Protein AF-A0A381TCY6-F1 (afdb_monomer)

Foldseek 3Di:
DDQDDWAPDPDPPPPRTDDPVRRVVSVVVNVVVVCVCCVPHNPCPDDDQAFDADPVRHTQAGNPVRDGDCPDDDPDDDDDPDPPPDDDADPVGDDPDDDDPAFWDDDPPWIWGQDPVRDTDIRVDDDDCCFDADPVRHGQADNVVRDGDLVNDDVRPPPDPDPVSDDCVPNDDDDPVVVVVVVVPDDPVNDDCVPNDDDDPVVVCVVPVDDPDDDDDPDPPPDDPADPVGDDPDDDDPDQWDDDPPKIWGADPVRDIDIPDPPPDPQPADPVRHRCAPPVVRDGDPVNDPPPPAACDQPQDAQGWHHPDPDIDGRD

InterPro domains:
  IPR036240 Gp9-like superfamily [SSF50017] (2-37)

Secondary structure (DSSP, 8-state):
---------SSTT-S-S--HHHHHHHHHHHHHHHHHT-SSS----SPPPS-EE-TT--EEEETTTTEE--SS---S----SSTT---SS-SSS--S----SSSEEEETTEEEEE-TTS-EEETT----SSPEE-TTS-EEEBTTTTB--GGG-TT------SGGGS--TT-----HHHHHHHHHH--TTSS--TT-----HHHHHHHHHS--S----SSTTT--SS-SSS--S-----SSEEEETTEEEEE-TTS-EEESS----S-EE-TTS-EEEBTTTTB--GGGS--TT--SS--SSTT-EEEETTEEEE--

Sequence (316 aa):
MAQQNINIGTSANKGDGDPIRTAFTKVNANFTELFARHDGSIAHVTDIKGSVFGDDSTTLVDGLNSKINLDGTVKGNIIPDTNVAYDIGSSTHRFKDLYLSGNTIHLGTSTLKVDASGNFQLSGGLQSNNPIVGDDSTLLVDTANSTIPYSVLSGAPTIPSTTTDLSEGTNLYYTDARADARITAASTTDLSEGTNLYYTDARVTTKLGSVSSHIIPDTDVTYDLGSNSNRFKDLYLSGTTIHLGSSQLSVDANGNFAFSGGVKSQPVLGDDSTVLVDTANSEIPYAVINFDGLPTSDPGTPGQLWRNGNDVKISV

Nearest PDB structures (foldseek):
  7pel-assembly1_D  TM=1.988E-01  e=8.960E+00  Simian T-lymphotropic virus 1

Organism: NCBI:txid408172

Solvent-accessible surface area (backbone atoms only — not comparable to full-atom values): 21178 Å² total; per-residue (Å²): 132,79,87,60,79,73,50,77,36,94,45,90,90,66,77,70,31,54,54,70,69,58,37,51,49,34,49,51,51,49,51,50,53,56,48,76,67,34,88,84,48,90,64,73,90,57,87,81,86,57,62,42,61,45,97,89,63,48,66,42,32,38,47,86,78,76,42,73,52,76,93,68,84,79,94,71,85,91,73,75,98,52,87,95,73,76,76,92,60,49,100,89,49,66,76,93,75,87,89,71,94,66,54,69,47,79,56,88,95,40,39,45,31,48,51,99,84,70,48,80,45,47,76,82,57,88,85,61,83,57,62,43,57,47,96,85,69,43,64,55,32,37,45,85,78,73,42,63,48,68,91,69,45,83,84,53,78,78,73,67,85,50,78,85,64,46,83,52,84,91,54,80,80,90,46,68,68,58,52,51,51,52,57,69,72,49,54,78,87,77,46,83,51,83,91,52,76,76,93,46,73,66,61,52,45,64,64,65,74,56,82,88,65,87,91,72,76,97,50,84,100,70,76,75,94,57,48,99,89,52,61,75,92,72,88,90,72,93,67,58,66,48,78,58,86,98,37,39,44,33,49,49,102,86,70,48,81,44,60,79,50,83,81,86,57,69,50,49,52,45,98,83,68,43,52,61,34,34,66,90,79,75,41,66,48,70,89,66,59,80,68,82,88,49,43,76,48,79,80,75,46,70,75,40,64,20,29,61,85,94,43,81,41,66,22,112

Mean predicted aligned error: 16.98 Å

Structure (mmCIF, N/CA/C/O backbone):
data_AF-A0A381TCY6-F1
#
_entry.id   AF-A0A381TCY6-F1
#
loop_
_atom_site.group_PDB
_atom_site.id
_atom_site.type_symbol
_atom_site.label_atom_id
_atom_site.label_alt_id
_atom_site.label_comp_id
_atom_site.label_asym_id
_atom_site.label_entity_id
_atom_site.label_seq_id
_atom_site.pdbx_PDB_ins_code
_atom_site.Cartn_x
_atom_site.Cartn_y
_atom_site.Cartn_z
_atom_site.occupancy
_atom_site.B_iso_or_equiv
_atom_site.auth_seq_id
_atom_site.auth_comp_id
_atom_site.auth_asym_id
_atom_site.auth_atom_id
_atom_site.pdbx_PDB_model_num
ATOM 1 N N . MET A 1 1 ? 60.306 4.588 -62.839 1.00 60.38 1 MET A N 1
ATOM 2 C CA . MET A 1 1 ? 61.468 5.405 -63.247 1.00 60.38 1 MET A CA 1
ATOM 3 C C . MET A 1 1 ? 60.923 6.751 -63.725 1.00 60.38 1 MET A C 1
ATOM 5 O O . MET A 1 1 ? 59.717 6.942 -63.710 1.00 60.38 1 MET A O 1
ATOM 9 N N . ALA A 1 2 ? 61.760 7.740 -64.042 1.00 78.06 2 ALA A N 1
ATOM 10 C CA . ALA A 1 2 ? 61.258 8.991 -64.621 1.00 78.06 2 ALA A CA 1
ATOM 11 C C . ALA A 1 2 ? 60.933 8.784 -66.112 1.00 78.06 2 ALA A C 1
ATOM 13 O O . ALA A 1 2 ? 61.673 8.073 -66.794 1.00 78.06 2 ALA A O 1
ATOM 14 N N . GLN A 1 3 ? 59.860 9.410 -66.609 1.00 88.19 3 GLN A N 1
ATOM 15 C CA . GLN A 1 3 ? 59.466 9.368 -68.022 1.00 88.19 3 GLN A CA 1
ATOM 16 C C . GLN A 1 3 ? 60.654 9.725 -68.930 1.00 88.19 3 GLN A C 1
ATOM 18 O O . GLN A 1 3 ? 61.277 10.776 -68.768 1.00 88.19 3 GLN A O 1
ATOM 23 N N . GLN A 1 4 ? 60.966 8.865 -69.903 1.00 92.94 4 GLN A N 1
ATOM 24 C CA . GLN A 1 4 ? 62.007 9.145 -70.889 1.00 92.94 4 GLN A CA 1
ATOM 25 C C . GLN A 1 4 ? 61.420 9.891 -72.092 1.00 92.94 4 GLN A C 1
ATOM 27 O O . GLN A 1 4 ? 60.610 9.338 -72.836 1.00 92.94 4 GLN A O 1
ATOM 32 N N . ASN A 1 5 ? 61.854 11.135 -72.312 1.00 93.06 5 ASN A N 1
ATOM 33 C CA . ASN A 1 5 ? 61.377 11.970 -73.418 1.00 93.06 5 ASN A CA 1
ATOM 34 C C . ASN A 1 5 ? 62.235 11.785 -74.680 1.00 93.06 5 ASN A C 1
ATOM 36 O O . ASN A 1 5 ? 63.470 11.739 -74.608 1.00 93.06 5 ASN A O 1
ATOM 40 N N . ILE A 1 6 ? 61.575 11.710 -75.840 1.00 94.56 6 ILE A N 1
ATOM 41 C CA . ILE A 1 6 ? 62.231 11.715 -77.153 1.00 94.56 6 ILE A CA 1
ATOM 42 C C . ILE A 1 6 ? 62.647 13.155 -77.473 1.00 94.56 6 ILE A C 1
ATOM 44 O O . ILE A 1 6 ? 61.806 14.052 -77.501 1.00 94.56 6 ILE A O 1
ATOM 48 N N . ASN A 1 7 ? 63.933 13.382 -77.724 1.00 93.44 7 ASN A N 1
ATOM 49 C CA . ASN A 1 7 ? 64.424 14.654 -78.239 1.00 93.44 7 ASN A CA 1
ATOM 50 C C . ASN A 1 7 ? 64.153 14.714 -79.748 1.00 93.44 7 ASN A C 1
ATOM 52 O O . ASN A 1 7 ? 64.740 13.953 -80.512 1.00 93.44 7 ASN A O 1
ATOM 56 N N . ILE A 1 8 ? 63.279 15.619 -80.184 1.00 92.00 8 ILE A N 1
ATOM 57 C CA . ILE A 1 8 ? 62.921 15.776 -81.603 1.00 92.00 8 ILE A CA 1
ATOM 58 C C . ILE A 1 8 ? 63.859 16.720 -82.375 1.00 92.00 8 ILE A C 1
ATOM 60 O O . ILE A 1 8 ? 63.644 16.957 -83.562 1.00 92.00 8 ILE A O 1
ATOM 64 N N . GLY A 1 9 ? 64.914 17.224 -81.725 1.00 89.12 9 GLY A N 1
ATOM 65 C CA . GLY A 1 9 ? 65.833 18.205 -82.298 1.00 89.12 9 GLY A CA 1
ATOM 66 C C . GLY A 1 9 ? 65.280 19.630 -82.247 1.00 89.12 9 GLY A C 1
ATOM 67 O O . GLY A 1 9 ? 64.118 19.855 -81.906 1.00 89.12 9 GLY A O 1
ATOM 68 N N . THR A 1 10 ? 66.117 20.623 -82.557 1.00 90.81 10 THR A N 1
ATOM 69 C CA . THR A 1 10 ? 65.715 22.042 -82.443 1.00 90.81 10 THR A CA 1
ATOM 70 C C . THR A 1 10 ? 64.986 22.574 -83.677 1.00 90.81 10 THR A C 1
ATOM 72 O O . THR A 1 10 ? 64.290 23.584 -83.596 1.00 90.81 10 THR A O 1
ATOM 75 N N . SER A 1 11 ? 65.106 21.897 -84.819 1.00 86.88 11 SER A N 1
ATOM 76 C CA . SER A 1 11 ? 64.318 22.166 -86.022 1.00 86.88 11 SER A CA 1
ATOM 77 C C . SER A 1 11 ? 64.254 20.921 -86.902 1.00 86.88 11 SER A C 1
ATOM 79 O O . SER A 1 11 ? 65.103 20.032 -86.800 1.00 86.88 11 SER A O 1
ATOM 81 N N . ALA A 1 12 ? 63.277 20.870 -87.809 1.00 86.12 12 ALA A N 1
ATOM 82 C CA . ALA A 1 12 ? 63.136 19.754 -88.738 1.00 86.12 12 ALA A CA 1
ATOM 83 C C . ALA A 1 12 ? 64.457 19.474 -89.480 1.00 86.12 12 ALA A C 1
ATOM 85 O O . ALA A 1 12 ? 65.113 20.393 -89.971 1.00 86.12 12 ALA A O 1
ATOM 86 N N . ASN A 1 13 ? 64.838 18.196 -89.552 1.00 82.31 13 ASN A N 1
ATOM 87 C CA . ASN A 1 13 ? 66.003 17.682 -90.285 1.00 82.31 13 ASN A CA 1
ATOM 88 C C . ASN A 1 13 ? 67.388 18.181 -89.826 1.00 82.31 13 ASN A C 1
ATOM 90 O O . ASN A 1 13 ? 68.374 17.909 -90.506 1.00 82.31 13 ASN A O 1
ATOM 94 N N . LYS A 1 14 ? 67.508 18.865 -88.679 1.00 87.50 14 LYS A N 1
ATOM 95 C CA . LYS A 1 14 ? 68.800 19.381 -88.186 1.00 87.50 14 LYS A CA 1
ATOM 96 C C . LYS A 1 14 ? 69.745 18.296 -87.646 1.00 87.50 14 LYS A C 1
ATOM 98 O O . LYS A 1 14 ? 70.938 18.541 -87.495 1.00 87.50 14 LYS A O 1
ATOM 103 N N . GLY A 1 15 ? 69.227 17.093 -87.384 1.00 84.44 15 GLY A N 1
ATOM 104 C CA . GLY A 1 15 ? 70.021 15.941 -86.940 1.00 84.44 15 GLY A CA 1
ATOM 105 C C . GLY A 1 15 ? 70.502 16.018 -85.486 1.00 84.44 15 GLY A C 1
ATOM 106 O O . GLY A 1 15 ? 71.288 15.178 -85.067 1.00 84.44 15 GLY A O 1
ATOM 107 N N . ASP A 1 16 ? 70.021 16.996 -84.717 1.00 90.25 16 ASP A N 1
ATOM 108 C CA . ASP A 1 16 ? 70.309 17.194 -83.289 1.00 90.25 16 ASP A CA 1
ATOM 109 C C . ASP A 1 16 ? 69.255 16.552 -82.360 1.00 90.25 16 ASP A C 1
ATOM 111 O O . ASP A 1 16 ? 69.253 16.780 -81.148 1.00 90.25 16 ASP A O 1
ATOM 115 N N . GLY A 1 17 ? 68.355 15.749 -82.932 1.00 90.88 17 GLY A N 1
ATOM 116 C CA . GLY A 1 17 ? 67.399 14.909 -82.212 1.00 90.88 17 GLY A CA 1
ATOM 117 C C . GLY A 1 17 ? 67.939 13.510 -81.906 1.00 90.88 17 GLY A C 1
ATOM 118 O O . GLY A 1 17 ? 69.025 13.119 -82.335 1.00 90.88 17 GLY A O 1
ATOM 119 N N . ASP A 1 18 ? 67.151 12.724 -81.178 1.00 93.62 18 ASP A N 1
ATOM 120 C CA . ASP A 1 18 ? 67.450 11.320 -80.922 1.00 93.62 18 ASP A CA 1
ATOM 121 C C . ASP A 1 18 ? 67.399 10.507 -82.227 1.00 93.62 18 ASP A C 1
ATOM 123 O O . ASP A 1 18 ? 66.415 10.581 -82.971 1.00 93.62 18 ASP A O 1
ATOM 127 N N . PRO A 1 19 ? 68.395 9.642 -82.487 1.00 92.25 19 PRO A N 1
ATOM 128 C CA . PRO A 1 19 ? 68.285 8.641 -83.536 1.00 92.25 19 PRO A CA 1
ATOM 129 C C . PRO A 1 19 ? 67.074 7.733 -83.305 1.00 92.25 19 PRO A C 1
ATOM 131 O O . PRO A 1 19 ? 66.750 7.402 -82.162 1.00 92.25 19 PRO A O 1
ATOM 134 N N . ILE A 1 20 ? 66.471 7.236 -84.390 1.00 90.88 20 ILE A N 1
ATOM 135 C CA . ILE A 1 20 ? 65.279 6.368 -84.349 1.00 90.88 20 ILE A CA 1
ATOM 136 C C . ILE A 1 20 ? 65.422 5.216 -83.343 1.00 90.88 20 ILE A C 1
ATOM 138 O O . ILE A 1 20 ? 64.522 4.959 -82.551 1.00 90.88 20 ILE A O 1
ATOM 142 N N . ARG A 1 21 ? 66.595 4.576 -83.291 1.00 93.31 21 ARG A N 1
ATOM 143 C CA . ARG A 1 21 ? 66.890 3.495 -82.343 1.00 93.31 21 ARG A CA 1
ATOM 144 C C . ARG A 1 21 ? 66.773 3.959 -80.892 1.00 93.31 21 ARG A C 1
ATOM 146 O O . ARG A 1 21 ? 66.125 3.293 -80.098 1.00 93.31 21 ARG A O 1
ATOM 153 N N . THR A 1 2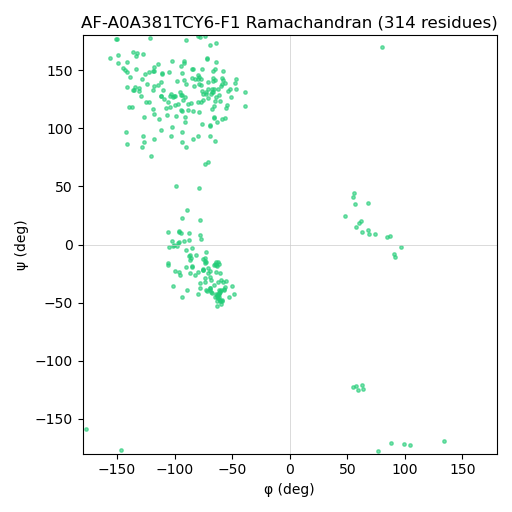2 ? 67.386 5.090 -80.555 1.00 92.94 22 THR A N 1
ATOM 154 C CA . THR A 1 22 ? 67.346 5.664 -79.206 1.00 92.94 22 THR A CA 1
ATOM 155 C C . THR A 1 22 ? 65.924 6.066 -78.831 1.00 92.94 22 THR A C 1
ATOM 157 O O . THR A 1 22 ? 65.477 5.756 -77.729 1.00 92.94 22 THR A O 1
ATOM 160 N N . ALA A 1 23 ? 65.190 6.684 -79.760 1.00 93.06 23 ALA A N 1
ATOM 161 C CA . ALA A 1 23 ? 63.791 7.042 -79.562 1.00 93.06 23 ALA A CA 1
ATOM 162 C C . ALA A 1 23 ? 62.929 5.804 -79.250 1.00 93.06 23 ALA A C 1
ATOM 164 O O . ALA A 1 23 ? 62.222 5.789 -78.245 1.00 93.06 23 ALA A O 1
ATOM 165 N N . PHE A 1 24 ? 63.046 4.729 -80.035 1.00 95.44 24 PHE A N 1
ATOM 166 C CA . PHE A 1 24 ? 62.292 3.496 -79.788 1.00 95.44 24 PHE A CA 1
ATOM 167 C C . PHE A 1 24 ? 62.735 2.750 -78.522 1.00 95.44 24 PHE A C 1
ATOM 169 O O . PHE A 1 24 ? 61.896 2.149 -77.856 1.00 95.44 24 PHE A O 1
ATOM 176 N N . THR A 1 25 ? 64.008 2.828 -78.121 1.00 94.56 25 THR A N 1
ATOM 177 C CA . THR A 1 25 ? 64.445 2.304 -76.815 1.00 94.56 25 THR A CA 1
ATOM 178 C C . THR A 1 25 ? 63.765 3.044 -75.664 1.00 94.56 25 THR A C 1
ATOM 180 O O . THR A 1 25 ? 63.258 2.395 -74.751 1.00 94.56 25 THR A O 1
ATOM 183 N N . LYS A 1 26 ? 63.691 4.382 -75.721 1.00 94.56 26 LYS A N 1
ATOM 184 C CA . LYS A 1 26 ? 62.981 5.193 -74.715 1.00 94.56 26 LYS A CA 1
ATOM 185 C C . LYS A 1 26 ? 61.490 4.851 -74.663 1.00 94.56 26 LYS A C 1
ATOM 187 O O . LYS A 1 26 ? 60.925 4.706 -73.583 1.00 94.56 26 LYS A O 1
ATOM 192 N N . VAL A 1 27 ? 60.866 4.660 -75.827 1.00 93.25 27 VAL A N 1
ATOM 193 C CA . VAL A 1 27 ? 59.466 4.218 -75.943 1.00 93.25 27 VAL A CA 1
ATOM 194 C C . VAL A 1 27 ? 59.261 2.859 -75.275 1.00 93.25 27 VAL A C 1
ATOM 196 O O . VAL A 1 27 ? 58.387 2.725 -74.421 1.00 93.25 27 VAL A O 1
ATOM 199 N N . ASN A 1 28 ? 60.095 1.871 -75.603 1.00 92.31 28 ASN A N 1
ATOM 200 C CA . ASN A 1 28 ? 60.008 0.538 -75.011 1.00 92.31 28 ASN A CA 1
ATOM 201 C C . ASN A 1 28 ? 60.227 0.572 -73.495 1.00 92.31 28 ASN A C 1
ATOM 203 O O . ASN A 1 28 ? 59.517 -0.122 -72.775 1.00 92.31 28 ASN A O 1
ATOM 207 N N . ALA A 1 29 ? 61.155 1.395 -72.997 1.00 90.31 29 ALA A N 1
ATOM 208 C CA . ALA A 1 29 ? 61.379 1.566 -71.564 1.00 90.31 29 ALA A CA 1
ATOM 209 C C . ALA A 1 29 ? 60.140 2.142 -70.852 1.00 90.31 29 ALA A C 1
ATOM 211 O O . ALA A 1 29 ? 59.713 1.586 -69.840 1.00 90.31 29 ALA A O 1
ATOM 212 N N . ASN A 1 30 ? 59.516 3.187 -71.410 1.00 89.81 30 ASN A N 1
ATOM 213 C CA . ASN A 1 30 ? 58.289 3.775 -70.858 1.00 89.81 30 ASN A CA 1
ATOM 214 C C . ASN A 1 30 ? 57.116 2.772 -70.849 1.00 89.81 30 ASN A C 1
ATOM 216 O O . ASN A 1 30 ? 56.406 2.666 -69.851 1.00 89.81 30 ASN A O 1
ATOM 220 N N . PHE A 1 31 ? 56.913 2.004 -71.928 1.00 87.62 31 PHE A N 1
ATOM 221 C CA . PHE A 1 31 ? 55.860 0.978 -71.970 1.00 87.62 31 PHE A CA 1
ATOM 222 C C . PHE A 1 31 ? 56.155 -0.207 -71.052 1.00 87.62 31 PHE A C 1
ATOM 224 O O . PHE A 1 31 ? 55.240 -0.721 -70.417 1.00 87.62 31 PHE A O 1
ATOM 231 N N . THR A 1 32 ? 57.419 -0.618 -70.937 1.00 85.50 32 THR A N 1
ATOM 232 C CA . THR A 1 32 ? 57.828 -1.663 -69.987 1.00 85.50 32 THR A CA 1
ATOM 233 C C . THR A 1 32 ? 57.524 -1.232 -68.557 1.00 85.50 32 THR A C 1
ATOM 235 O O . THR A 1 32 ? 57.032 -2.037 -67.776 1.00 85.50 32 THR A O 1
ATOM 238 N N . GLU A 1 33 ? 57.744 0.042 -68.216 1.00 80.69 33 GLU A N 1
ATOM 239 C CA . GLU A 1 33 ? 57.343 0.584 -66.917 1.00 80.69 33 GLU A CA 1
ATOM 240 C C . GLU A 1 33 ? 55.821 0.558 -66.719 1.00 80.69 33 GLU A C 1
ATOM 242 O O . GLU A 1 33 ? 55.357 0.163 -65.650 1.00 80.69 33 GLU A O 1
ATOM 247 N N . LEU A 1 34 ? 55.041 0.936 -67.736 1.00 76.94 34 LEU A N 1
ATOM 248 C CA . LEU A 1 34 ? 53.580 0.884 -67.667 1.00 76.94 34 LEU A CA 1
ATOM 249 C C . LEU A 1 34 ? 53.070 -0.552 -67.446 1.00 76.94 34 LEU A C 1
ATOM 251 O O . LEU A 1 34 ? 52.235 -0.769 -66.572 1.00 76.94 34 LEU A O 1
ATOM 255 N N . PHE A 1 35 ? 53.609 -1.532 -68.178 1.00 74.69 35 PHE A N 1
ATOM 256 C CA . PHE A 1 35 ? 53.255 -2.949 -68.035 1.00 74.69 35 PHE A CA 1
ATOM 257 C C . PHE A 1 35 ? 53.742 -3.559 -66.716 1.00 74.69 35 PHE A C 1
ATOM 259 O O . PHE A 1 35 ? 53.015 -4.323 -66.095 1.00 74.69 35 PHE A O 1
ATOM 266 N N . ALA A 1 36 ? 54.938 -3.209 -66.235 1.00 72.44 36 ALA A N 1
ATOM 267 C CA . ALA A 1 36 ? 55.446 -3.716 -64.957 1.00 72.44 36 ALA A CA 1
ATOM 268 C C . ALA A 1 36 ? 54.604 -3.254 -63.754 1.00 72.44 36 ALA A C 1
ATOM 270 O O . ALA A 1 36 ? 54.615 -3.899 -62.709 1.00 72.44 36 ALA A O 1
ATOM 271 N N . ARG A 1 37 ? 53.873 -2.142 -63.894 1.00 68.94 37 ARG A N 1
ATOM 272 C CA . ARG A 1 37 ? 52.940 -1.627 -62.881 1.00 68.94 37 ARG A CA 1
ATOM 273 C C . ARG A 1 37 ? 51.516 -2.176 -63.032 1.00 68.94 37 ARG A C 1
ATOM 275 O O . ARG A 1 37 ? 50.676 -1.855 -62.199 1.00 68.94 37 ARG A O 1
ATOM 282 N N . HIS A 1 38 ? 51.238 -2.957 -64.076 1.00 68.50 38 HIS A N 1
ATOM 283 C CA . HIS A 1 38 ? 49.895 -3.399 -64.439 1.00 68.50 38 HIS A CA 1
ATOM 284 C C . HIS A 1 38 ? 49.921 -4.850 -64.949 1.00 68.50 38 HIS A C 1
ATOM 286 O O . HIS A 1 38 ? 50.166 -5.104 -66.129 1.00 68.50 38 HIS A O 1
ATOM 292 N N . ASP A 1 39 ? 49.631 -5.815 -64.075 1.00 56.72 39 ASP A N 1
ATOM 293 C CA . ASP A 1 39 ? 49.667 -7.263 -64.353 1.00 56.72 39 ASP A CA 1
ATOM 294 C C . ASP A 1 39 ? 48.451 -7.795 -65.144 1.00 56.72 39 ASP A C 1
ATOM 296 O O . ASP A 1 39 ? 48.162 -8.990 -65.144 1.00 56.72 39 ASP A O 1
ATOM 300 N N . GLY A 1 40 ? 47.735 -6.919 -65.853 1.00 60.78 40 GLY A N 1
ATOM 301 C CA . GLY A 1 40 ? 46.509 -7.263 -66.581 1.00 60.78 40 GLY A CA 1
ATOM 302 C C . GLY A 1 40 ? 45.233 -7.070 -65.760 1.00 60.78 40 GLY A C 1
ATOM 303 O O . GLY A 1 40 ? 44.150 -7.048 -66.339 1.00 60.78 40 GLY A O 1
ATOM 304 N N . SER A 1 41 ? 45.354 -6.831 -64.454 1.00 58.12 41 SER A N 1
ATOM 305 C CA . SER A 1 41 ? 44.352 -6.159 -63.633 1.00 58.12 41 SER A CA 1
ATOM 306 C C . SER A 1 41 ? 44.928 -4.805 -63.215 1.00 58.12 41 SER A C 1
ATOM 308 O O . SER A 1 41 ? 46.114 -4.716 -62.892 1.00 58.12 41 SER A O 1
ATOM 310 N N . ILE A 1 42 ? 44.135 -3.726 -63.193 1.00 64.75 42 ILE A N 1
ATOM 311 C CA . ILE A 1 42 ? 44.577 -2.474 -62.555 1.00 64.75 42 ILE A CA 1
ATOM 312 C C . ILE A 1 42 ? 44.531 -2.692 -61.034 1.00 64.75 42 ILE A C 1
ATOM 314 O O . ILE A 1 42 ? 43.684 -2.145 -60.327 1.00 64.75 42 ILE A O 1
ATOM 318 N N . ALA A 1 43 ? 45.423 -3.535 -60.516 1.00 57.78 43 ALA A N 1
ATOM 319 C CA . ALA A 1 43 ? 45.673 -3.649 -59.096 1.00 57.78 43 ALA A CA 1
ATOM 320 C C . ALA A 1 43 ? 46.366 -2.353 -58.660 1.00 57.78 43 ALA A C 1
ATOM 322 O O . ALA A 1 43 ? 47.582 -2.195 -58.768 1.00 57.78 43 ALA A O 1
ATOM 323 N N . HIS A 1 44 ? 45.573 -1.386 -58.200 1.00 67.25 44 HIS A N 1
ATOM 324 C CA . HIS A 1 44 ? 46.086 -0.211 -57.509 1.00 67.25 44 HIS A CA 1
ATOM 325 C C . HIS A 1 44 ? 46.728 -0.678 -56.197 1.00 67.25 44 HIS A C 1
ATOM 327 O O . HIS A 1 44 ? 46.079 -0.776 -55.164 1.00 67.25 44 HIS A O 1
ATOM 333 N N . VAL A 1 45 ? 48.019 -1.001 -56.245 1.00 61.06 45 VAL A N 1
ATOM 334 C CA . VAL A 1 45 ? 48.834 -1.373 -55.073 1.00 61.06 45 VAL A CA 1
ATOM 335 C C . VAL A 1 45 ? 49.263 -0.155 -54.238 1.00 61.06 45 VAL A C 1
ATOM 337 O O . VAL A 1 45 ? 50.074 -0.270 -53.325 1.00 61.06 45 VAL A O 1
ATOM 340 N N . THR A 1 46 ? 48.731 1.026 -54.556 1.00 73.12 46 THR A N 1
ATOM 341 C CA . THR A 1 46 ? 48.965 2.308 -53.879 1.00 73.12 46 THR A CA 1
ATOM 342 C C . THR A 1 46 ? 47.634 3.017 -53.645 1.00 73.12 46 THR A C 1
ATOM 344 O O . THR A 1 46 ? 46.663 2.715 -54.337 1.00 73.12 46 THR A O 1
ATOM 347 N N . ASP A 1 47 ? 47.598 4.008 -52.745 1.00 78.75 47 ASP A N 1
ATOM 348 C CA . ASP A 1 47 ? 46.422 4.863 -52.540 1.00 78.75 47 ASP A CA 1
ATOM 349 C C . ASP A 1 47 ? 45.834 5.366 -53.864 1.00 78.75 47 ASP A C 1
ATOM 351 O O . ASP A 1 47 ? 46.550 5.915 -54.712 1.00 78.75 47 ASP A O 1
ATOM 355 N N . ILE A 1 48 ? 44.515 5.268 -53.997 1.00 83.62 48 ILE A N 1
ATOM 356 C CA . ILE A 1 48 ? 43.783 5.972 -55.047 1.00 83.62 48 ILE A CA 1
ATOM 357 C C . ILE A 1 48 ? 43.714 7.444 -54.632 1.00 83.62 48 ILE A C 1
ATOM 359 O O . ILE A 1 48 ? 43.266 7.778 -53.535 1.00 83.62 48 ILE A O 1
ATOM 363 N N . LYS A 1 49 ? 44.192 8.338 -55.499 1.00 82.50 49 LYS A N 1
ATOM 364 C CA . LYS A 1 49 ? 44.066 9.785 -55.305 1.00 82.50 49 LYS A CA 1
ATOM 365 C C . LYS A 1 49 ? 42.862 10.275 -56.110 1.00 82.50 49 LYS A C 1
ATOM 367 O O . LYS A 1 49 ? 42.841 10.112 -57.325 1.00 82.50 49 LYS A O 1
ATOM 372 N N . GLY A 1 50 ? 41.885 10.878 -55.432 1.00 87.50 50 GLY A N 1
ATOM 373 C CA . GLY A 1 50 ? 40.639 11.365 -56.036 1.00 87.50 50 GLY A CA 1
ATOM 374 C C . GLY A 1 50 ? 39.425 10.481 -55.737 1.00 87.50 50 GLY A C 1
ATOM 375 O O . GLY A 1 50 ? 39.492 9.581 -54.903 1.00 87.50 50 GLY A O 1
ATOM 376 N N . SER A 1 51 ? 38.301 10.784 -56.385 1.00 91.50 51 SER A N 1
ATOM 377 C CA . SER A 1 51 ? 37.027 10.085 -56.181 1.00 91.50 51 SER A CA 1
ATOM 378 C C . SER A 1 51 ? 36.922 8.803 -57.010 1.00 91.50 51 SER A C 1
ATOM 380 O O . SER A 1 51 ? 37.484 8.708 -58.100 1.00 91.50 51 SER A O 1
ATOM 382 N N . VAL A 1 52 ? 36.166 7.832 -56.499 1.00 92.69 52 VAL A N 1
ATOM 383 C CA . VAL A 1 52 ? 35.822 6.581 -57.190 1.00 92.69 52 VAL A CA 1
ATOM 384 C C . VAL A 1 52 ? 34.343 6.622 -57.545 1.00 92.69 52 VAL A C 1
ATOM 386 O O . VAL A 1 52 ? 33.520 6.946 -56.689 1.00 92.69 52 VAL A O 1
ATOM 389 N N . PHE A 1 53 ? 34.010 6.270 -58.783 1.00 91.50 53 PHE A N 1
ATOM 390 C CA . PHE A 1 53 ? 32.643 6.269 -59.298 1.00 91.50 53 PHE A CA 1
ATOM 391 C C . PHE A 1 53 ? 32.220 4.856 -59.704 1.00 91.50 53 PHE A C 1
ATOM 393 O O . PHE A 1 53 ? 33.062 4.046 -60.100 1.00 91.50 53 PHE A O 1
ATOM 400 N N . GLY A 1 54 ? 30.925 4.574 -59.585 1.00 89.50 54 GLY A N 1
ATOM 401 C CA . GLY A 1 54 ? 30.284 3.387 -60.132 1.00 89.50 54 GLY A CA 1
ATOM 402 C C . GLY A 1 54 ? 30.235 3.421 -61.658 1.00 89.50 54 GLY A C 1
ATOM 403 O O . GLY A 1 54 ? 30.549 4.431 -62.292 1.00 89.50 54 GLY A O 1
ATOM 404 N N . ASP A 1 55 ? 29.827 2.305 -62.254 1.00 88.69 55 ASP A N 1
ATOM 405 C CA . ASP A 1 55 ? 29.572 2.190 -63.694 1.00 88.69 55 ASP A CA 1
ATOM 406 C C . ASP A 1 55 ? 28.442 3.123 -64.162 1.00 88.69 55 ASP A C 1
ATOM 408 O O . ASP A 1 55 ? 28.503 3.686 -65.254 1.00 88.69 55 ASP A O 1
ATOM 412 N N . ASP A 1 56 ? 27.461 3.358 -63.294 1.00 91.50 56 ASP A N 1
ATOM 413 C CA . ASP A 1 56 ? 26.383 4.337 -63.441 1.00 91.50 56 ASP A CA 1
ATOM 414 C C . ASP A 1 56 ? 26.809 5.795 -63.170 1.00 91.50 56 ASP A C 1
ATOM 416 O O . ASP A 1 56 ? 25.981 6.703 -63.212 1.00 91.50 56 ASP A O 1
ATOM 420 N N . SER A 1 57 ? 28.102 6.038 -62.933 1.00 92.38 57 SER A N 1
ATOM 421 C CA . SER A 1 57 ? 28.679 7.333 -62.545 1.00 92.38 57 SER A CA 1
ATOM 422 C C . SER A 1 57 ? 28.290 7.846 -61.148 1.00 92.38 57 SER A C 1
ATOM 424 O O . SER A 1 57 ? 28.601 8.995 -60.824 1.00 92.38 57 SER A O 1
ATOM 426 N N . THR A 1 58 ? 27.684 7.027 -60.282 1.00 91.88 58 THR A N 1
ATOM 427 C CA . THR A 1 58 ? 27.439 7.387 -58.876 1.00 91.88 58 THR A CA 1
ATOM 428 C C . THR A 1 58 ? 28.765 7.484 -58.120 1.00 91.88 58 THR A C 1
ATOM 430 O O . THR A 1 58 ? 29.597 6.582 -58.187 1.00 91.88 58 THR A O 1
ATOM 433 N N . THR A 1 59 ? 29.002 8.562 -57.368 1.00 92.50 59 THR A N 1
ATOM 434 C CA . THR A 1 59 ? 30.198 8.675 -56.513 1.00 92.50 59 THR A CA 1
ATOM 435 C C . THR A 1 59 ? 30.131 7.624 -55.406 1.00 92.50 59 THR A C 1
ATOM 437 O O . THR A 1 59 ? 29.220 7.679 -54.589 1.00 92.50 59 THR A O 1
ATOM 440 N N . LEU A 1 60 ? 31.091 6.701 -55.345 1.00 92.00 60 LEU A N 1
ATOM 441 C CA . LEU A 1 60 ? 31.207 5.671 -54.300 1.00 92.00 60 LEU A CA 1
ATOM 442 C C . LEU A 1 60 ? 32.123 6.141 -53.164 1.00 92.00 60 LEU A C 1
ATOM 444 O O . LEU A 1 60 ? 31.797 6.024 -51.984 1.00 92.00 60 LEU A O 1
ATOM 448 N N . VAL A 1 61 ? 33.266 6.721 -53.531 1.00 93.25 61 VAL A N 1
ATOM 449 C CA . VAL A 1 61 ? 34.209 7.362 -52.608 1.00 93.25 61 VAL A CA 1
ATOM 450 C C . VAL A 1 61 ? 34.424 8.780 -53.092 1.00 93.25 61 VAL A C 1
ATOM 452 O O . VAL A 1 61 ? 34.849 8.995 -54.224 1.00 93.25 61 VAL A O 1
ATOM 455 N N . ASP A 1 62 ? 34.143 9.749 -52.236 1.00 91.19 62 ASP A N 1
ATOM 456 C CA . ASP A 1 62 ? 34.422 11.151 -52.491 1.00 91.19 62 ASP A CA 1
ATOM 457 C C . ASP A 1 62 ? 35.789 11.501 -51.898 1.00 91.19 62 ASP A C 1
ATOM 459 O O . ASP A 1 62 ? 35.922 11.770 -50.701 1.00 91.19 62 ASP A O 1
ATOM 463 N N . GLY A 1 63 ? 36.815 11.479 -52.750 1.00 90.50 63 GLY A N 1
ATOM 464 C CA . GLY A 1 63 ? 38.186 11.793 -52.358 1.00 90.50 63 GLY A CA 1
ATOM 465 C C . GLY A 1 63 ? 38.433 13.283 -52.112 1.00 90.50 63 GLY A C 1
ATOM 466 O O . GLY A 1 63 ? 39.456 13.625 -51.526 1.00 90.50 63 GLY A O 1
ATOM 467 N N . LEU A 1 64 ? 37.521 14.170 -52.534 1.00 91.25 64 LEU A N 1
ATOM 468 C CA . LEU A 1 64 ? 37.614 15.607 -52.266 1.00 91.25 64 LEU A CA 1
ATOM 469 C C . LEU A 1 64 ? 37.140 15.929 -50.845 1.00 91.25 64 LEU A C 1
ATOM 471 O O . LEU A 1 64 ? 37.776 16.718 -50.151 1.00 91.25 64 LEU A O 1
ATOM 475 N N . ASN A 1 65 ? 36.039 15.307 -50.416 1.00 91.06 65 ASN A N 1
ATOM 476 C CA . ASN A 1 65 ? 35.430 15.555 -49.105 1.00 91.06 65 ASN A CA 1
ATOM 477 C C . ASN A 1 65 ? 35.733 14.472 -48.057 1.00 91.06 65 ASN A C 1
ATOM 479 O O . ASN A 1 65 ? 35.203 14.547 -46.948 1.00 91.06 65 ASN A O 1
ATOM 483 N N . SER A 1 66 ? 36.548 13.468 -48.393 1.00 90.62 66 SER A N 1
ATOM 484 C CA . SER A 1 66 ? 36.889 12.330 -47.525 1.00 90.62 66 SER A CA 1
ATOM 485 C C . SER A 1 66 ? 35.659 11.567 -47.018 1.00 90.62 66 SER A C 1
ATOM 487 O O . SER A 1 66 ? 35.557 11.246 -45.834 1.00 90.62 66 SER A O 1
ATOM 489 N N . LYS A 1 67 ? 34.697 11.293 -47.907 1.00 90.81 67 LYS A N 1
ATOM 490 C CA . LYS A 1 67 ? 33.453 10.582 -47.572 1.00 90.81 67 LYS A CA 1
ATOM 491 C C . LYS A 1 67 ? 33.327 9.292 -48.360 1.00 90.81 67 LYS A C 1
ATOM 493 O O . LYS A 1 67 ? 33.741 9.206 -49.512 1.00 90.81 67 LYS A O 1
ATOM 498 N N . ILE A 1 68 ? 32.678 8.312 -47.751 1.00 91.81 68 ILE A N 1
ATOM 499 C CA . ILE A 1 68 ? 32.173 7.139 -48.459 1.00 91.81 68 ILE A CA 1
ATOM 500 C C . ILE A 1 68 ? 30.681 7.363 -48.661 1.00 91.81 68 ILE A C 1
ATOM 502 O O . ILE A 1 68 ? 29.964 7.657 -47.703 1.00 91.81 68 ILE A O 1
ATOM 506 N N . ASN A 1 69 ? 30.224 7.251 -49.902 1.00 88.06 69 ASN A N 1
ATOM 507 C CA . ASN A 1 69 ? 28.807 7.288 -50.199 1.00 88.06 69 ASN A CA 1
ATOM 508 C C . ASN A 1 69 ? 28.224 5.889 -49.990 1.00 88.06 69 ASN A C 1
ATOM 510 O O . ASN A 1 69 ? 28.576 4.943 -50.693 1.00 88.06 69 ASN A O 1
ATOM 514 N N . LEU A 1 70 ? 27.336 5.760 -49.012 1.00 87.31 70 LEU A N 1
ATOM 515 C CA . LEU A 1 70 ? 26.638 4.513 -48.708 1.00 87.31 70 LEU A CA 1
ATOM 516 C C . LEU A 1 70 ? 25.236 4.522 -49.330 1.00 87.31 70 LEU A C 1
ATOM 518 O O . LEU A 1 70 ? 24.253 4.249 -48.647 1.00 87.31 70 LEU A O 1
ATOM 522 N N . ASP A 1 71 ? 25.141 4.834 -50.623 1.00 80.56 71 ASP A N 1
ATOM 523 C CA . ASP A 1 71 ? 23.892 4.779 -51.400 1.00 80.56 71 ASP A CA 1
ATOM 524 C C . ASP A 1 71 ? 23.549 3.331 -51.817 1.00 80.56 71 ASP A C 1
ATOM 526 O O . ASP A 1 71 ? 23.342 3.001 -52.981 1.00 80.56 71 ASP A O 1
ATOM 530 N N . GLY A 1 72 ? 23.604 2.408 -50.851 1.00 79.12 72 GLY A N 1
ATOM 531 C CA . GLY A 1 72 ? 23.501 0.969 -51.076 1.00 79.12 72 GLY A CA 1
ATOM 532 C C . GLY A 1 72 ? 23.534 0.155 -49.780 1.00 79.12 72 GLY A C 1
ATOM 533 O O . GLY A 1 72 ? 23.242 0.653 -48.696 1.00 79.12 72 GLY A O 1
ATOM 534 N N . THR A 1 73 ? 23.880 -1.131 -49.873 1.00 84.31 73 THR A N 1
ATOM 535 C CA . THR A 1 73 ? 23.916 -2.041 -48.713 1.00 84.31 73 THR A CA 1
ATOM 536 C C . THR A 1 73 ? 25.324 -2.203 -48.150 1.00 84.31 73 THR A C 1
ATOM 538 O O . THR A 1 73 ? 26.270 -2.413 -48.908 1.00 84.31 73 THR A O 1
ATOM 541 N N . VAL A 1 74 ? 25.458 -2.256 -46.826 1.00 90.19 74 VAL A N 1
ATOM 542 C CA . VAL A 1 74 ? 26.695 -2.703 -46.168 1.00 90.19 74 VAL A CA 1
ATOM 543 C C . VAL A 1 74 ? 26.680 -4.229 -46.052 1.00 90.19 74 VAL A C 1
ATOM 545 O O . VAL A 1 74 ? 25.776 -4.806 -45.451 1.00 90.19 74 VAL A O 1
ATOM 548 N N . LYS A 1 75 ? 27.685 -4.904 -46.621 1.00 86.25 75 LYS A N 1
ATOM 549 C CA . LYS A 1 75 ? 27.870 -6.356 -46.469 1.00 86.25 75 LYS A CA 1
ATOM 550 C C . LYS A 1 75 ? 28.750 -6.639 -45.253 1.00 86.25 75 LYS A C 1
ATOM 552 O O . LYS A 1 75 ? 29.957 -6.806 -45.388 1.00 86.25 75 LYS A O 1
ATOM 557 N N . GLY A 1 76 ? 28.142 -6.673 -44.071 1.00 91.25 76 GLY A N 1
ATOM 558 C CA . GLY A 1 76 ? 28.819 -7.018 -42.820 1.00 91.25 76 GLY A CA 1
ATOM 559 C C . GLY A 1 76 ? 28.488 -6.072 -41.673 1.00 91.25 76 GLY A C 1
ATOM 560 O O . GLY A 1 76 ? 27.579 -5.249 -41.765 1.00 91.25 76 GLY A O 1
ATOM 561 N N . ASN A 1 77 ? 29.242 -6.212 -40.584 1.00 92.88 77 ASN A N 1
ATOM 562 C CA . ASN A 1 77 ? 29.101 -5.362 -39.408 1.00 92.88 77 ASN A CA 1
ATOM 563 C C . ASN A 1 77 ? 29.792 -4.015 -39.638 1.00 92.88 77 ASN A C 1
ATOM 565 O O . ASN A 1 77 ? 30.874 -3.957 -40.219 1.00 92.88 77 ASN A O 1
ATOM 569 N N . ILE A 1 78 ? 29.206 -2.950 -39.100 1.00 93.12 78 ILE A N 1
ATOM 570 C CA . ILE A 1 78 ? 29.880 -1.661 -38.944 1.00 93.12 78 ILE A CA 1
ATOM 571 C C . ILE A 1 78 ? 30.526 -1.679 -37.558 1.00 93.12 78 ILE A C 1
ATOM 573 O O . ILE A 1 78 ? 29.821 -1.687 -36.551 1.00 93.12 78 ILE A O 1
ATOM 577 N N . ILE A 1 79 ? 31.855 -1.747 -37.506 1.00 92.69 79 ILE A N 1
ATOM 578 C CA . ILE A 1 79 ? 32.629 -1.808 -36.261 1.00 92.69 79 ILE A CA 1
ATOM 579 C C . ILE A 1 79 ? 33.588 -0.611 -36.260 1.00 92.69 79 ILE A C 1
ATOM 581 O O . ILE A 1 79 ? 34.356 -0.482 -37.215 1.00 92.69 79 ILE A O 1
ATOM 585 N N . PRO A 1 80 ? 33.554 0.272 -35.246 1.00 94.88 80 PRO A N 1
ATOM 586 C CA . PRO A 1 80 ? 34.517 1.364 -35.147 1.00 94.88 80 PRO A CA 1
ATOM 587 C C . PRO A 1 80 ? 35.929 0.822 -34.886 1.00 94.88 80 PRO A C 1
ATOM 589 O O . PRO A 1 80 ? 36.090 -0.202 -34.223 1.00 94.88 80 PRO A O 1
ATOM 592 N N . ASP A 1 81 ? 36.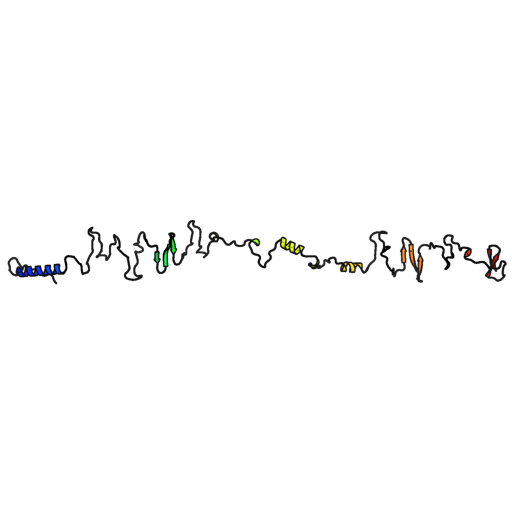961 1.523 -35.359 1.00 95.25 81 ASP A N 1
ATOM 593 C CA . ASP A 1 81 ? 38.360 1.139 -35.108 1.00 95.25 81 ASP A CA 1
ATOM 594 C C . ASP A 1 81 ? 38.789 1.360 -33.642 1.00 95.25 81 ASP A C 1
ATOM 596 O O . ASP A 1 81 ? 39.730 0.731 -33.160 1.00 95.25 81 ASP A O 1
ATOM 600 N N . THR A 1 82 ? 38.056 2.216 -32.924 1.00 96.56 82 THR A N 1
ATOM 601 C CA . THR A 1 82 ? 38.345 2.643 -31.557 1.00 96.56 82 THR A CA 1
ATOM 602 C C . THR A 1 82 ? 37.069 2.644 -30.718 1.00 96.56 82 THR A C 1
ATOM 604 O O . THR A 1 82 ? 36.027 3.168 -31.115 1.00 96.56 82 THR A O 1
ATOM 607 N N . ASN A 1 83 ? 37.146 2.064 -29.521 1.00 94.88 83 ASN A N 1
ATOM 608 C CA . ASN A 1 83 ? 36.008 1.934 -28.616 1.00 94.88 83 ASN A CA 1
ATOM 609 C C . ASN A 1 83 ? 35.539 3.303 -28.077 1.00 94.88 83 ASN A C 1
ATOM 611 O O . ASN A 1 83 ? 36.357 4.089 -27.608 1.00 94.88 83 ASN A O 1
ATOM 615 N N . VAL A 1 84 ? 34.224 3.554 -28.083 1.00 93.94 84 VAL A N 1
ATOM 616 C CA . VAL A 1 84 ? 33.571 4.772 -27.535 1.00 93.94 84 VAL A CA 1
ATOM 617 C C . VAL A 1 84 ? 34.018 6.095 -28.195 1.00 93.94 84 VAL A C 1
ATOM 619 O O . VAL A 1 84 ? 33.825 7.166 -27.630 1.00 93.94 84 VAL A O 1
ATOM 622 N N . ALA A 1 85 ? 34.615 6.051 -29.390 1.00 95.19 85 ALA A N 1
ATOM 623 C CA . ALA A 1 85 ? 35.126 7.251 -30.064 1.00 95.19 85 ALA A CA 1
ATOM 624 C C . ALA A 1 85 ? 34.161 7.860 -31.099 1.00 95.19 85 ALA A C 1
ATOM 626 O O . ALA A 1 85 ? 34.273 9.048 -31.400 1.00 95.19 85 ALA A O 1
ATOM 627 N N . TYR A 1 86 ? 33.234 7.069 -31.649 1.00 95.25 86 TYR A N 1
ATOM 628 C CA . TYR A 1 86 ? 32.412 7.472 -32.794 1.00 95.25 86 TYR A CA 1
ATOM 629 C C . TYR A 1 86 ? 30.921 7.275 -32.547 1.00 95.25 86 TYR A C 1
ATOM 631 O O . TYR A 1 86 ? 30.501 6.258 -31.993 1.00 95.25 86 TYR A O 1
ATOM 639 N N . ASP A 1 87 ? 30.140 8.225 -33.053 1.00 95.62 87 ASP A N 1
ATOM 640 C CA . ASP A 1 87 ? 28.684 8.165 -33.100 1.00 95.62 87 ASP A CA 1
ATOM 641 C C . ASP A 1 87 ? 28.189 7.553 -34.416 1.00 95.62 87 ASP A C 1
ATOM 643 O O . ASP A 1 87 ? 28.845 7.621 -35.459 1.00 95.62 87 ASP A O 1
ATOM 647 N N . ILE A 1 88 ? 26.971 7.010 -34.386 1.00 94.12 88 ILE A N 1
ATOM 648 C CA . ILE A 1 88 ? 26.219 6.646 -35.588 1.00 94.12 88 ILE A CA 1
ATOM 649 C C . ILE A 1 88 ? 25.160 7.728 -35.827 1.00 94.12 88 ILE A C 1
ATOM 651 O O . ILE A 1 88 ? 24.107 7.746 -35.189 1.00 94.12 88 ILE A O 1
ATOM 655 N N . GLY A 1 89 ? 25.452 8.632 -36.764 1.00 92.81 89 GLY A N 1
ATOM 656 C CA . GLY A 1 89 ? 24.639 9.817 -37.050 1.00 92.81 89 GLY A CA 1
ATOM 657 C C . GLY A 1 89 ? 25.011 11.025 -36.185 1.00 92.81 89 GLY A C 1
ATOM 658 O O . GLY A 1 89 ? 26.030 11.042 -35.504 1.00 92.81 89 GLY A O 1
ATOM 659 N N . SER A 1 90 ? 24.195 12.074 -36.246 1.00 95.62 90 SER A N 1
ATOM 660 C CA . SER A 1 90 ? 24.337 13.287 -35.432 1.00 95.62 90 SER A CA 1
ATOM 661 C C . SER A 1 90 ? 22.969 13.923 -35.165 1.00 95.62 90 SER A C 1
ATOM 663 O O . SER A 1 90 ? 21.954 13.473 -35.697 1.00 95.62 90 SER A O 1
ATOM 665 N N . SER A 1 91 ? 22.909 15.001 -34.377 1.00 96.69 91 SER A N 1
ATOM 666 C CA . SER A 1 91 ? 21.650 15.713 -34.090 1.00 96.69 91 SER A CA 1
ATOM 667 C C . SER A 1 91 ? 20.962 16.290 -35.336 1.00 96.69 91 SER A C 1
ATOM 669 O O . SER A 1 91 ? 19.743 16.452 -35.336 1.00 96.69 91 SER A O 1
ATOM 671 N N . THR A 1 92 ? 21.721 16.563 -36.403 1.00 96.19 92 THR A N 1
ATOM 672 C CA . THR A 1 92 ? 21.215 17.097 -37.680 1.00 96.19 92 THR A CA 1
ATOM 673 C C . THR A 1 92 ? 21.174 16.061 -38.802 1.00 96.19 92 THR A C 1
ATOM 675 O O . THR A 1 92 ? 20.495 16.285 -39.799 1.00 96.19 92 THR A O 1
ATOM 678 N N . HIS A 1 93 ? 21.860 14.924 -38.649 1.00 94.44 93 HIS A N 1
ATOM 679 C CA . HIS A 1 93 ? 21.920 13.847 -39.640 1.00 94.44 93 HIS A CA 1
ATOM 680 C C . HIS A 1 93 ? 21.562 12.520 -38.973 1.00 94.44 93 HIS A C 1
ATOM 682 O O . HIS A 1 93 ? 22.424 11.768 -38.517 1.00 94.44 93 HIS A O 1
ATOM 688 N N . ARG A 1 94 ? 20.258 12.262 -38.880 1.00 96.25 94 ARG A N 1
ATOM 689 C CA . ARG A 1 94 ? 19.695 11.095 -38.200 1.00 96.25 94 ARG A CA 1
ATOM 690 C C . ARG A 1 94 ? 19.208 10.066 -39.208 1.00 96.25 94 ARG A C 1
ATOM 692 O O . ARG A 1 94 ? 18.689 10.424 -40.263 1.00 96.25 94 ARG A O 1
ATOM 699 N N . PHE A 1 95 ? 19.286 8.795 -38.834 1.00 95.06 95 PHE A N 1
ATOM 700 C CA . PHE A 1 95 ? 18.506 7.763 -39.507 1.00 95.06 95 PHE A CA 1
ATOM 701 C C . PHE A 1 95 ? 17.023 8.001 -39.237 1.00 95.06 95 PHE A C 1
ATOM 703 O O . PHE A 1 95 ? 16.643 8.388 -38.129 1.00 95.06 95 PHE A O 1
ATOM 710 N N . LYS A 1 96 ? 16.196 7.784 -40.260 1.00 96.31 96 LYS A N 1
ATOM 711 C CA . LYS A 1 96 ? 14.744 7.921 -40.136 1.00 96.31 96 LYS A CA 1
ATOM 712 C C . LYS A 1 96 ? 14.191 6.896 -39.144 1.00 96.31 96 LYS A C 1
ATOM 714 O O . LYS A 1 96 ? 13.535 7.276 -38.184 1.00 96.31 96 LYS A O 1
ATOM 719 N N . ASP A 1 97 ? 14.530 5.632 -39.371 1.00 96.75 97 ASP A N 1
ATOM 720 C CA . ASP A 1 97 ? 14.064 4.476 -38.614 1.00 96.75 97 ASP A CA 1
ATOM 721 C C . ASP A 1 97 ? 15.221 3.480 -38.441 1.00 96.75 97 ASP A C 1
ATOM 723 O O . ASP A 1 97 ? 16.154 3.456 -39.251 1.00 96.75 97 ASP A O 1
ATOM 727 N N . LEU A 1 98 ? 15.140 2.629 -37.416 1.00 94.50 98 LEU A N 1
ATOM 728 C CA . LEU A 1 98 ? 16.072 1.526 -37.189 1.00 94.50 98 LEU A CA 1
ATOM 729 C C . LEU A 1 98 ? 15.314 0.195 -37.248 1.00 94.50 98 LEU A C 1
ATOM 731 O O . LEU A 1 98 ? 14.500 -0.098 -36.376 1.00 94.50 98 LEU A O 1
ATOM 735 N N . TYR A 1 99 ? 15.598 -0.614 -38.268 1.00 93.50 99 TYR A N 1
ATOM 736 C CA . TYR A 1 99 ? 15.009 -1.943 -38.443 1.00 93.50 99 TYR A CA 1
ATOM 737 C C . TYR A 1 99 ? 16.039 -3.013 -38.070 1.00 93.50 99 TYR A C 1
ATOM 739 O O . TYR A 1 99 ? 17.096 -3.101 -38.693 1.00 93.50 99 TYR A O 1
ATOM 747 N N . LEU A 1 100 ? 15.734 -3.828 -37.058 1.00 93.38 100 LEU A N 1
ATOM 748 C CA . LEU A 1 100 ? 16.612 -4.882 -36.542 1.00 93.38 100 LEU A CA 1
ATOM 749 C C . LEU A 1 100 ? 15.884 -6.227 -36.585 1.00 93.38 100 LEU A C 1
ATOM 751 O O . LEU A 1 100 ? 14.712 -6.310 -36.231 1.00 93.38 100 LEU A O 1
ATOM 755 N N . SER A 1 101 ? 16.583 -7.287 -36.990 1.00 93.00 101 SER A N 1
ATOM 756 C CA . SER A 1 101 ? 16.093 -8.666 -36.847 1.00 93.00 101 SER A CA 1
ATOM 757 C C . SER A 1 101 ? 16.433 -9.269 -35.481 1.00 93.00 101 SER A C 1
ATOM 759 O O . SER A 1 101 ? 15.759 -10.187 -35.019 1.00 93.00 101 SER A O 1
ATOM 761 N N . GLY A 1 102 ? 17.488 -8.762 -34.835 1.00 93.50 102 GLY A N 1
ATOM 762 C CA . GLY A 1 102 ? 17.837 -9.100 -33.460 1.00 93.50 102 GLY A CA 1
ATOM 763 C C . GLY A 1 102 ? 16.859 -8.481 -32.463 1.00 93.50 102 GLY A C 1
ATOM 764 O O . GLY A 1 102 ? 16.189 -7.496 -32.754 1.00 93.50 102 GLY A O 1
ATOM 765 N N . ASN A 1 103 ? 16.807 -9.043 -31.258 1.00 95.19 103 ASN A N 1
ATOM 766 C CA . ASN A 1 103 ? 15.873 -8.603 -30.222 1.00 95.19 103 ASN A CA 1
ATOM 767 C C . ASN A 1 103 ? 16.471 -7.610 -29.218 1.00 95.19 103 ASN A C 1
ATOM 769 O O . ASN A 1 103 ? 15.769 -7.266 -28.278 1.00 95.19 103 ASN A O 1
ATOM 773 N N . THR A 1 104 ? 17.734 -7.190 -29.363 1.00 96.12 104 THR A N 1
ATOM 774 C CA . THR A 1 104 ? 18.462 -6.413 -28.345 1.00 96.12 104 THR A CA 1
ATOM 775 C C . THR A 1 104 ? 19.214 -5.225 -28.952 1.00 96.12 104 THR A C 1
ATOM 777 O O . THR A 1 104 ? 19.917 -5.376 -29.948 1.00 96.12 104 THR A O 1
ATOM 780 N N . ILE A 1 105 ? 19.120 -4.065 -28.302 1.00 96.62 105 ILE A N 1
ATOM 781 C CA . ILE A 1 105 ? 19.988 -2.897 -28.483 1.00 96.62 105 ILE A CA 1
ATOM 782 C C . ILE A 1 105 ? 20.809 -2.729 -27.202 1.00 96.62 105 ILE A C 1
ATOM 784 O O . ILE A 1 105 ? 20.256 -2.681 -26.104 1.00 96.62 105 ILE A O 1
ATOM 788 N N . HIS A 1 106 ? 22.129 -2.631 -27.328 1.00 94.88 106 HIS A N 1
ATOM 789 C CA . HIS A 1 106 ? 23.026 -2.398 -26.195 1.00 94.88 106 HIS A CA 1
ATOM 790 C C . HIS A 1 106 ? 23.250 -0.894 -25.992 1.00 94.88 106 HIS A C 1
ATOM 792 O O . HIS A 1 106 ? 23.641 -0.196 -26.923 1.00 94.88 106 HIS A O 1
ATOM 798 N N . LEU A 1 107 ? 23.017 -0.403 -24.773 1.00 94.25 107 LEU A N 1
ATOM 799 C CA . LEU A 1 107 ? 23.177 0.994 -24.362 1.00 94.25 107 LEU A CA 1
ATOM 800 C C . LEU A 1 107 ? 24.087 1.042 -23.126 1.00 94.25 107 LEU A C 1
ATOM 802 O O . LEU A 1 107 ? 23.629 0.965 -21.983 1.00 94.25 107 LEU A O 1
ATOM 806 N N . GLY A 1 108 ? 25.399 1.116 -23.359 1.00 91.62 108 GLY A N 1
ATOM 807 C CA . GLY A 1 108 ? 26.398 0.949 -22.302 1.00 91.62 108 GLY A CA 1
ATOM 808 C C . GLY A 1 108 ? 26.345 -0.464 -21.714 1.00 91.62 108 GLY A C 1
ATOM 809 O O . GLY A 1 108 ? 26.452 -1.446 -22.445 1.00 91.62 108 GLY A O 1
ATOM 810 N N . THR A 1 109 ? 26.167 -0.571 -20.396 1.00 92.12 109 THR A N 1
ATOM 811 C CA . THR A 1 109 ? 25.974 -1.856 -19.696 1.00 92.12 109 THR A CA 1
ATOM 812 C C . THR A 1 109 ? 24.518 -2.329 -19.683 1.00 92.12 109 THR A C 1
ATOM 814 O O . THR A 1 109 ? 24.255 -3.481 -19.340 1.00 92.12 109 THR A O 1
ATOM 817 N N . SER A 1 110 ? 23.575 -1.463 -20.061 1.00 95.62 110 SER A N 1
ATOM 818 C CA . SER A 1 110 ? 22.150 -1.774 -20.121 1.00 95.62 110 SER A CA 1
ATOM 819 C C . SER A 1 110 ? 21.751 -2.265 -21.507 1.00 95.62 110 SER A C 1
ATOM 821 O O . SER A 1 110 ? 22.404 -1.990 -22.514 1.00 95.62 110 SER A O 1
ATOM 823 N N . THR A 1 111 ? 20.638 -2.985 -21.569 1.00 96.25 111 THR A N 1
ATOM 824 C CA . THR A 1 111 ? 20.050 -3.444 -22.822 1.00 96.25 111 THR A CA 1
ATOM 825 C C . THR A 1 111 ? 18.611 -3.006 -22.923 1.00 96.25 111 THR A C 1
ATOM 827 O O . THR A 1 111 ? 17.886 -2.947 -21.924 1.00 96.25 111 THR A O 1
ATOM 830 N N . LEU A 1 112 ? 18.221 -2.731 -24.159 1.00 96.00 112 LEU A N 1
ATOM 831 C CA . LEU A 1 112 ? 16.845 -2.624 -24.550 1.00 96.00 112 LEU A CA 1
ATOM 832 C C . LEU A 1 112 ? 16.454 -3.831 -25.388 1.00 96.00 112 LEU A C 1
ATOM 834 O O . LEU A 1 112 ? 17.038 -4.046 -26.448 1.00 96.00 112 LEU A O 1
ATOM 838 N N . LYS A 1 113 ? 15.499 -4.625 -24.905 1.00 95.69 113 LYS A N 1
ATOM 839 C CA . LYS A 1 113 ? 15.198 -5.934 -25.478 1.00 95.69 113 LYS A CA 1
ATOM 840 C C . LYS A 1 113 ? 13.705 -6.156 -25.682 1.00 95.69 113 LYS A C 1
ATOM 842 O O . LYS A 1 113 ? 12.893 -5.640 -24.929 1.00 95.69 113 LYS A O 1
ATOM 847 N N . VAL A 1 114 ? 13.357 -6.972 -26.670 1.00 96.44 114 VAL A N 1
ATOM 848 C CA . VAL A 1 114 ? 12.031 -7.585 -26.789 1.00 96.44 114 VAL A CA 1
ATOM 849 C C . VAL A 1 114 ? 12.112 -9.051 -26.354 1.00 96.44 114 VAL A C 1
ATOM 851 O O . VAL A 1 114 ? 13.013 -9.786 -26.775 1.00 96.44 114 VAL A O 1
ATOM 854 N N . ASP A 1 115 ? 11.219 -9.476 -25.463 1.00 93.00 115 ASP A N 1
ATOM 855 C CA . ASP A 1 115 ? 11.154 -10.862 -25.000 1.00 93.00 115 ASP A CA 1
ATOM 856 C C . ASP A 1 115 ? 10.431 -11.792 -25.987 1.00 93.00 115 ASP A C 1
ATOM 858 O O . ASP A 1 115 ? 9.988 -11.384 -27.059 1.00 93.00 115 ASP A O 1
ATOM 862 N N . ALA A 1 116 ? 10.335 -13.078 -25.640 1.00 93.81 116 ALA A N 1
ATOM 863 C CA . ALA A 1 116 ? 9.688 -14.077 -26.492 1.00 93.81 116 ALA A CA 1
ATOM 864 C C . ALA A 1 116 ? 8.184 -13.817 -26.712 1.00 93.81 116 ALA A C 1
ATOM 866 O O . ALA A 1 116 ? 7.609 -14.356 -27.654 1.00 93.81 116 ALA A O 1
ATOM 867 N N . SER A 1 117 ? 7.566 -12.996 -25.862 1.00 95.06 117 SER A N 1
ATOM 868 C CA . SER A 1 117 ? 6.152 -12.629 -25.919 1.00 95.06 117 SER A CA 1
ATOM 869 C C . SER A 1 117 ? 5.921 -11.285 -26.617 1.00 95.06 117 SER A C 1
ATOM 871 O O . SER A 1 117 ? 4.781 -10.841 -26.708 1.00 95.06 117 SER A O 1
ATOM 873 N N . GLY A 1 118 ? 6.976 -10.631 -27.112 1.00 92.69 118 GLY A N 1
ATOM 874 C CA . GLY A 1 118 ? 6.877 -9.323 -27.754 1.00 92.69 118 GLY A CA 1
ATOM 875 C C . GLY A 1 118 ? 6.889 -8.142 -26.780 1.00 92.69 118 GLY A C 1
ATOM 876 O O . GLY A 1 118 ? 6.716 -7.007 -27.222 1.00 92.69 118 GLY A O 1
ATOM 877 N N . ASN A 1 119 ? 7.120 -8.365 -25.481 1.00 92.69 119 ASN A N 1
ATOM 878 C CA . ASN A 1 119 ? 7.175 -7.270 -24.518 1.00 92.69 119 ASN A CA 1
ATOM 879 C C . ASN A 1 119 ? 8.542 -6.604 -24.525 1.00 92.69 119 ASN A C 1
ATOM 881 O O . ASN A 1 119 ? 9.589 -7.253 -24.583 1.00 92.69 119 ASN A O 1
ATOM 885 N N . PHE A 1 120 ? 8.517 -5.291 -24.377 1.00 94.12 120 PHE A N 1
ATOM 886 C CA . PHE A 1 120 ? 9.700 -4.472 -24.213 1.00 94.12 120 PHE A CA 1
ATOM 887 C C . PHE A 1 120 ? 10.266 -4.599 -22.793 1.00 94.12 120 PHE A C 1
ATOM 889 O O . PHE A 1 120 ? 9.537 -4.483 -21.809 1.00 94.12 120 PHE A O 1
ATOM 896 N N . GLN A 1 121 ? 11.574 -4.807 -22.682 1.00 93.88 121 GLN A N 1
ATOM 897 C CA . GLN A 1 121 ? 12.297 -4.981 -21.429 1.00 93.88 121 GLN A CA 1
ATOM 898 C C . GLN A 1 121 ? 13.537 -4.080 -21.391 1.00 93.88 121 GLN A C 1
ATOM 900 O O . GLN A 1 121 ? 14.327 -4.030 -22.336 1.00 93.88 121 GLN A O 1
ATOM 905 N N . LEU A 1 122 ? 13.727 -3.407 -20.257 1.00 94.69 122 LEU A N 1
ATOM 906 C CA . LEU A 1 122 ? 14.944 -2.677 -19.903 1.00 94.69 122 LEU A CA 1
ATOM 907 C C . LEU A 1 122 ? 15.685 -3.495 -18.843 1.00 94.69 122 LEU A C 1
ATOM 909 O O . LEU A 1 122 ? 15.121 -3.767 -17.784 1.00 94.69 122 LEU A O 1
ATOM 913 N N . SER A 1 123 ? 16.941 -3.883 -19.083 1.00 91.94 123 SER A N 1
ATOM 914 C CA . SER A 1 123 ? 17.659 -4.789 -18.160 1.00 91.94 123 SER A CA 1
ATOM 915 C C . SER A 1 123 ? 17.919 -4.222 -16.757 1.00 91.94 123 SER A C 1
ATOM 917 O O . SER A 1 123 ? 18.252 -4.983 -15.856 1.00 91.94 123 SER A O 1
ATOM 919 N N . GLY A 1 124 ? 17.775 -2.907 -16.563 1.00 87.81 124 GLY A N 1
ATOM 920 C CA . GLY A 1 124 ? 17.857 -2.230 -15.262 1.00 87.81 124 GLY A CA 1
ATOM 921 C C . GLY A 1 124 ? 16.504 -1.771 -14.702 1.00 87.81 124 GLY A C 1
ATOM 922 O O . GLY A 1 124 ? 16.480 -1.002 -13.745 1.00 87.81 124 GLY A O 1
ATOM 923 N N . GLY A 1 125 ? 15.389 -2.198 -15.305 1.00 88.25 125 GLY A N 1
ATOM 924 C CA . GLY A 1 125 ? 14.057 -1.660 -15.023 1.00 88.25 125 GLY A CA 1
ATOM 925 C C . GLY A 1 125 ? 13.807 -0.296 -15.676 1.00 88.25 125 GLY A C 1
ATOM 926 O O . GLY A 1 125 ? 14.641 0.229 -16.416 1.00 88.25 125 GLY A O 1
ATOM 927 N N . LEU A 1 126 ? 12.625 0.268 -15.420 1.00 89.00 126 LEU A N 1
ATOM 928 C CA . LEU A 1 126 ? 12.236 1.595 -15.897 1.00 89.00 126 LEU A CA 1
ATOM 929 C C . LEU A 1 126 ? 12.542 2.644 -14.821 1.00 89.00 126 LEU A C 1
ATOM 931 O O . LEU A 1 126 ? 11.937 2.635 -13.753 1.00 89.00 126 LEU A O 1
ATOM 935 N N . GLN A 1 127 ? 13.453 3.567 -15.123 1.00 87.88 127 GLN A N 1
ATOM 936 C CA . GLN A 1 127 ? 13.646 4.794 -14.349 1.00 87.88 127 GLN A CA 1
ATOM 937 C C . GLN A 1 127 ? 12.937 5.935 -15.076 1.00 87.88 127 GLN A C 1
ATOM 939 O O . GLN A 1 127 ? 13.254 6.225 -16.229 1.00 87.88 127 GLN A O 1
ATOM 944 N N . SER A 1 128 ? 11.970 6.573 -14.421 1.00 89.88 128 SER A N 1
ATOM 945 C CA . SER A 1 128 ? 11.217 7.689 -14.991 1.00 89.88 128 SER A CA 1
ATOM 946 C C . SER A 1 128 ? 11.076 8.806 -13.965 1.00 89.88 128 SER A C 1
ATOM 948 O O . SER A 1 128 ? 10.706 8.557 -12.822 1.00 89.88 128 SER A O 1
ATOM 950 N N . ASN A 1 129 ? 11.347 10.042 -14.387 1.00 90.25 129 ASN A N 1
ATOM 951 C CA . ASN A 1 129 ? 11.027 11.233 -13.595 1.00 90.25 129 ASN A CA 1
ATOM 952 C C . ASN A 1 129 ? 9.546 11.612 -13.730 1.00 90.25 129 ASN A C 1
ATOM 954 O O . ASN A 1 129 ? 8.987 12.261 -12.850 1.00 90.25 129 ASN A O 1
ATOM 958 N N . ASN A 1 130 ? 8.908 11.186 -14.823 1.00 92.75 130 ASN A N 1
ATOM 959 C CA . ASN A 1 130 ? 7.489 11.400 -15.069 1.00 92.75 130 ASN A CA 1
ATOM 960 C C . ASN A 1 130 ? 6.666 10.195 -14.601 1.00 92.75 130 ASN A C 1
ATOM 962 O O . ASN A 1 130 ? 7.178 9.069 -14.625 1.00 92.75 130 ASN A O 1
ATOM 966 N N . PRO A 1 131 ? 5.389 10.401 -14.248 1.00 93.38 131 PRO A N 1
ATOM 967 C CA . PRO A 1 131 ?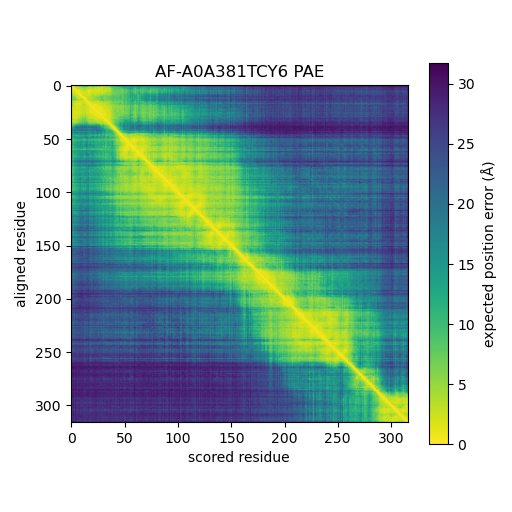 4.533 9.308 -13.826 1.00 93.38 131 PRO A CA 1
ATOM 968 C C . PRO A 1 131 ? 4.419 8.218 -14.894 1.00 93.38 131 PRO A C 1
ATOM 970 O O . PRO A 1 131 ? 4.350 8.508 -16.091 1.00 93.38 131 PRO A O 1
ATOM 973 N N . ILE A 1 132 ? 4.398 6.960 -14.457 1.00 94.06 132 ILE A N 1
ATOM 974 C CA . ILE A 1 132 ? 4.187 5.821 -15.353 1.00 94.06 132 ILE A CA 1
ATOM 975 C C . ILE A 1 132 ? 2.684 5.600 -15.441 1.00 94.06 132 ILE A C 1
ATOM 977 O O . ILE A 1 132 ? 2.035 5.358 -14.422 1.00 94.06 132 ILE A O 1
ATOM 981 N N . VAL A 1 133 ? 2.140 5.678 -16.651 1.00 93.19 133 VAL A N 1
ATOM 982 C CA . VAL A 1 133 ? 0.721 5.448 -16.927 1.00 93.19 133 VAL A CA 1
ATOM 983 C C . VAL A 1 133 ? 0.523 4.157 -17.719 1.00 93.19 133 VAL A C 1
ATOM 985 O O . VAL A 1 133 ? 1.390 3.765 -18.500 1.00 93.19 133 VAL A O 1
ATOM 988 N N . GLY A 1 134 ? -0.603 3.488 -17.491 1.00 90.81 134 GLY A N 1
ATOM 989 C CA . GLY A 1 134 ? -1.086 2.384 -18.311 1.00 90.81 134 GLY A CA 1
ATOM 990 C C . GLY A 1 134 ? -1.627 2.870 -19.655 1.00 90.81 134 GLY A C 1
ATOM 991 O O . GLY A 1 134 ? -1.665 4.070 -19.933 1.00 90.81 134 GLY A O 1
ATOM 992 N N . ASP A 1 135 ? -2.073 1.924 -20.475 1.00 87.62 135 ASP A N 1
ATOM 993 C CA . ASP A 1 135 ? -2.684 2.177 -21.784 1.00 87.62 135 ASP A CA 1
ATOM 994 C C . ASP A 1 135 ? -3.914 3.092 -21.699 1.00 87.62 135 ASP A C 1
ATOM 996 O O . ASP A 1 135 ? -4.060 4.003 -22.511 1.00 87.62 135 ASP A O 1
ATOM 1000 N N . ASP A 1 136 ? -4.734 2.930 -20.662 1.00 91.25 136 ASP A N 1
ATOM 1001 C CA . ASP A 1 136 ? -5.941 3.731 -20.437 1.00 91.25 136 ASP A CA 1
ATOM 1002 C C . ASP A 1 136 ? -5.671 5.004 -19.609 1.00 91.25 136 ASP A C 1
ATOM 1004 O O . ASP A 1 136 ? -6.495 5.453 -18.815 1.00 91.25 136 ASP A O 1
ATOM 1008 N N . SER A 1 137 ? -4.461 5.568 -19.713 1.00 91.25 137 SER A N 1
ATOM 1009 C CA . SER A 1 137 ? -4.009 6.743 -18.937 1.00 91.25 137 SER A CA 1
ATOM 1010 C C . SER A 1 137 ? -4.070 6.575 -17.409 1.00 91.25 137 SER A C 1
ATOM 1012 O O . SER A 1 137 ? -3.971 7.548 -16.659 1.00 91.25 137 SER A O 1
ATOM 1014 N N . THR A 1 138 ? -4.215 5.342 -16.923 1.00 92.81 138 THR A N 1
ATOM 1015 C CA . THR A 1 138 ? -4.259 5.040 -15.491 1.00 92.81 138 THR A CA 1
ATOM 1016 C C . THR A 1 138 ? -2.878 5.240 -14.887 1.00 92.81 138 THR A C 1
ATOM 1018 O O . THR A 1 138 ? -1.914 4.638 -15.344 1.00 92.81 138 THR A O 1
ATOM 1021 N N . LEU A 1 139 ? -2.765 6.048 -13.837 1.00 94.31 139 LEU A N 1
ATOM 1022 C CA . LEU A 1 139 ? -1.510 6.227 -13.116 1.00 94.31 139 LEU A CA 1
ATOM 1023 C C . LEU A 1 139 ? -1.102 4.919 -12.416 1.00 94.31 139 LEU A C 1
ATOM 1025 O O . LEU A 1 139 ? -1.744 4.514 -11.453 1.00 94.31 139 LEU A O 1
ATOM 1029 N N . LEU A 1 140 ? -0.041 4.266 -12.892 1.00 93.00 140 LEU A N 1
ATOM 1030 C CA . LEU A 1 140 ? 0.497 3.031 -12.310 1.00 93.00 140 LEU A CA 1
ATOM 1031 C C . LEU A 1 140 ? 1.545 3.328 -11.237 1.00 93.00 140 LEU A C 1
ATOM 1033 O O . LEU A 1 140 ? 1.583 2.663 -10.207 1.00 93.00 140 LEU A O 1
ATOM 1037 N N . VAL A 1 141 ? 2.391 4.334 -11.470 1.00 93.81 141 VAL A N 1
ATOM 1038 C CA . VAL A 1 141 ? 3.407 4.786 -10.510 1.00 93.81 141 VAL A CA 1
ATOM 1039 C C . VAL A 1 141 ? 3.424 6.304 -10.488 1.00 93.81 141 VAL A C 1
ATOM 1041 O O . VAL A 1 141 ? 3.734 6.944 -11.497 1.00 93.81 141 VAL A O 1
ATOM 1044 N N . ASP A 1 142 ? 3.128 6.873 -9.325 1.00 92.31 142 ASP A N 1
ATOM 1045 C CA . ASP A 1 142 ? 3.287 8.293 -9.052 1.00 92.31 142 ASP A CA 1
ATOM 1046 C C . ASP A 1 142 ? 4.736 8.565 -8.647 1.00 92.31 142 ASP A C 1
ATOM 1048 O O . ASP A 1 142 ? 5.123 8.475 -7.480 1.00 92.31 142 ASP A O 1
ATOM 1052 N N . THR A 1 143 ? 5.564 8.881 -9.637 1.00 90.75 143 THR A N 1
ATOM 1053 C CA . THR A 1 143 ? 6.980 9.188 -9.415 1.00 90.75 143 THR A CA 1
ATOM 1054 C C . THR A 1 143 ? 7.181 10.518 -8.690 1.00 90.75 143 THR A C 1
ATOM 1056 O O . THR A 1 143 ? 8.206 10.686 -8.036 1.00 90.75 143 THR A O 1
ATOM 1059 N N . ALA A 1 144 ? 6.216 11.446 -8.752 1.00 90.50 144 ALA A N 1
ATOM 1060 C CA . ALA A 1 144 ? 6.304 12.734 -8.067 1.00 90.50 144 ALA A CA 1
ATOM 1061 C C . ALA A 1 144 ? 6.146 12.564 -6.551 1.00 90.50 144 ALA A C 1
ATOM 1063 O O . ALA A 1 144 ? 6.881 13.179 -5.780 1.00 90.50 144 ALA A O 1
ATOM 1064 N N . ASN A 1 145 ? 5.235 11.683 -6.133 1.00 90.44 145 ASN A N 1
ATOM 1065 C CA . ASN A 1 145 ? 4.997 11.377 -4.723 1.00 90.44 145 ASN A CA 1
ATOM 1066 C C . ASN A 1 145 ? 5.714 10.106 -4.237 1.00 90.44 145 ASN A C 1
ATOM 1068 O O . ASN A 1 145 ? 5.633 9.778 -3.056 1.00 90.44 145 ASN A O 1
ATOM 1072 N N . SER A 1 146 ? 6.434 9.400 -5.117 1.00 91.94 146 SER A N 1
ATOM 1073 C CA . SER A 1 146 ? 7.068 8.101 -4.834 1.00 91.94 146 SER A CA 1
ATOM 1074 C C . SER A 1 146 ? 6.082 7.050 -4.304 1.00 91.94 146 SER A C 1
ATOM 1076 O O . SER A 1 146 ? 6.392 6.298 -3.378 1.00 91.94 146 SER A O 1
ATOM 1078 N N . THR A 1 147 ? 4.880 6.994 -4.880 1.00 92.19 147 THR A N 1
ATOM 1079 C CA . THR A 1 147 ? 3.818 6.066 -4.467 1.00 92.19 147 THR A CA 1
ATOM 1080 C C . THR A 1 147 ? 3.263 5.262 -5.639 1.00 92.19 147 THR A C 1
ATOM 1082 O O . THR A 1 147 ? 3.451 5.582 -6.812 1.00 92.19 147 THR A O 1
ATOM 1085 N N . ILE A 1 148 ? 2.560 4.182 -5.305 1.00 92.81 148 ILE A N 1
ATOM 1086 C CA . ILE A 1 148 ? 1.714 3.434 -6.234 1.00 92.81 148 ILE A CA 1
ATOM 1087 C C . ILE A 1 148 ? 0.266 3.708 -5.813 1.00 92.81 148 ILE A C 1
ATOM 1089 O O . ILE A 1 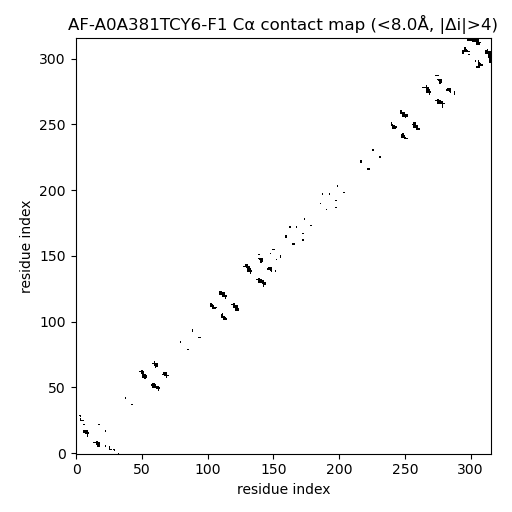148 ? -0.055 3.494 -4.638 1.00 92.81 148 ILE A O 1
ATOM 1093 N N . PRO A 1 149 ? -0.615 4.188 -6.711 1.00 91.56 149 PRO A N 1
ATOM 1094 C CA . PRO A 1 149 ? -2.005 4.439 -6.358 1.00 91.56 149 PRO A CA 1
ATOM 1095 C C . PRO A 1 149 ? -2.720 3.179 -5.873 1.00 91.56 149 PRO A C 1
ATOM 1097 O O . PRO A 1 149 ? -2.632 2.115 -6.478 1.00 91.56 149 PRO A O 1
ATOM 1100 N N . TYR A 1 150 ? -3.501 3.307 -4.803 1.00 88.94 150 TYR A N 1
ATOM 1101 C CA . TYR A 1 150 ? -4.240 2.176 -4.237 1.00 88.94 150 TYR A CA 1
ATOM 1102 C C . TYR A 1 150 ? -5.192 1.512 -5.250 1.00 88.94 150 TYR A C 1
ATOM 1104 O O . TYR A 1 150 ? -5.363 0.296 -5.236 1.00 88.94 150 TYR A O 1
ATOM 1112 N N . SER A 1 151 ? -5.755 2.293 -6.180 1.00 86.25 151 SER A N 1
ATOM 1113 C CA . SER A 1 151 ? -6.657 1.814 -7.234 1.00 86.25 151 SER A CA 1
ATOM 1114 C C . SER A 1 151 ? -6.014 0.850 -8.233 1.00 86.25 151 SER A C 1
ATOM 1116 O O . SER A 1 151 ? -6.746 0.165 -8.940 1.00 86.25 151 SER A O 1
ATOM 1118 N N . VAL A 1 152 ? -4.678 0.796 -8.317 1.00 90.06 152 VAL A N 1
ATOM 1119 C CA . VAL A 1 152 ? -3.967 -0.099 -9.246 1.00 90.06 152 VAL A CA 1
ATOM 1120 C C . VAL A 1 152 ? -3.413 -1.359 -8.575 1.00 90.06 152 VAL A C 1
ATOM 1122 O O . VAL A 1 152 ? -2.836 -2.208 -9.252 1.00 90.06 152 VAL A O 1
ATOM 1125 N N . LEU A 1 153 ? -3.593 -1.520 -7.258 1.00 88.75 153 LEU A N 1
ATOM 1126 C CA . LEU A 1 153 ? -3.199 -2.741 -6.554 1.00 88.75 153 LEU A CA 1
ATOM 1127 C C . LEU A 1 153 ? -4.249 -3.841 -6.764 1.00 88.75 153 LEU A C 1
ATOM 1129 O O . LEU A 1 153 ? -5.409 -3.706 -6.377 1.00 88.75 153 LEU A O 1
ATOM 1133 N N . SER A 1 154 ? -3.830 -4.986 -7.303 1.00 85.75 154 SER A N 1
ATOM 1134 C CA . SER A 1 154 ? -4.640 -6.208 -7.287 1.00 85.75 154 SER A CA 1
ATOM 1135 C C . SER A 1 154 ? -4.715 -6.777 -5.867 1.00 85.75 154 SER A C 1
ATOM 1137 O O . SER A 1 154 ? -3.681 -6.908 -5.213 1.00 85.75 154 SER A O 1
ATOM 1139 N N . GLY A 1 155 ? -5.908 -7.154 -5.396 1.00 82.19 155 GLY A N 1
ATOM 1140 C CA . GLY A 1 155 ? -6.091 -7.586 -4.002 1.00 82.19 155 GLY A CA 1
ATOM 1141 C C . GLY A 1 155 ? -5.908 -6.435 -3.012 1.00 82.19 155 GLY A C 1
ATOM 1142 O O . GLY A 1 155 ? -5.326 -6.632 -1.948 1.00 82.19 155 GLY A O 1
ATOM 1143 N N . ALA A 1 156 ? -6.349 -5.238 -3.417 1.00 74.75 156 ALA A N 1
ATOM 1144 C CA . ALA A 1 156 ? -6.170 -3.976 -2.717 1.00 74.75 156 ALA A CA 1
ATOM 1145 C C . ALA A 1 156 ? -6.328 -4.149 -1.186 1.00 74.75 156 ALA A C 1
ATOM 1147 O O . ALA A 1 156 ? -7.387 -4.606 -0.741 1.00 74.75 156 ALA A O 1
ATOM 1148 N N . PRO A 1 157 ? -5.281 -3.847 -0.389 1.00 78.00 157 PRO A N 1
ATOM 1149 C CA . PRO A 1 157 ? -5.315 -4.023 1.058 1.00 78.00 157 PRO A CA 1
ATOM 1150 C C . PRO A 1 157 ? -6.479 -3.263 1.689 1.00 78.00 157 PRO A C 1
ATOM 1152 O O . PRO A 1 157 ? -6.430 -2.040 1.784 1.00 78.00 157 PRO A O 1
ATOM 1155 N N . THR A 1 158 ? -7.507 -3.964 2.166 1.00 80.81 158 THR A N 1
ATOM 1156 C CA . THR A 1 158 ? -8.597 -3.322 2.904 1.00 80.81 158 THR A CA 1
ATOM 1157 C C . THR A 1 158 ? -8.010 -2.621 4.121 1.00 80.81 158 THR A C 1
ATOM 1159 O O . THR A 1 158 ? -7.574 -3.282 5.063 1.00 80.81 158 THR A O 1
ATOM 1162 N N . ILE A 1 159 ? -7.967 -1.289 4.095 1.00 81.44 159 ILE A N 1
ATOM 1163 C CA . ILE A 1 159 ? -7.637 -0.506 5.281 1.00 81.44 159 ILE A CA 1
ATOM 1164 C C . ILE A 1 159 ? -8.807 -0.703 6.249 1.00 81.44 159 ILE A C 1
ATOM 1166 O O . ILE A 1 159 ? -9.925 -0.326 5.888 1.00 81.44 159 ILE A O 1
ATOM 1170 N N . PRO A 1 160 ? -8.590 -1.311 7.433 1.00 87.50 160 PRO A N 1
ATOM 1171 C CA . PRO A 1 160 ? -9.661 -1.538 8.393 1.00 87.50 160 PRO A CA 1
ATOM 1172 C C . PRO A 1 160 ? -10.355 -0.215 8.711 1.00 87.50 160 PRO A C 1
ATOM 1174 O O . PRO A 1 160 ? -9.714 0.742 9.147 1.00 87.50 160 PRO A O 1
ATOM 1177 N N . SER A 1 161 ? -11.652 -0.146 8.441 1.00 86.50 161 SER A N 1
ATOM 1178 C CA . SER A 1 161 ? -12.452 1.078 8.561 1.00 86.50 161 SER A CA 1
ATOM 1179 C C . SER A 1 161 ? -13.363 1.054 9.786 1.00 86.50 161 SER A C 1
ATOM 1181 O O . SER A 1 161 ? -13.831 2.091 10.254 1.00 86.50 161 SER A O 1
ATOM 1183 N N . THR A 1 162 ? -13.585 -0.139 10.328 1.00 87.69 162 THR A N 1
ATOM 1184 C CA . THR A 1 162 ? -14.420 -0.404 11.493 1.00 87.69 162 THR A CA 1
ATOM 1185 C C . THR A 1 162 ? -13.716 -1.379 12.432 1.00 87.69 162 THR A C 1
ATOM 1187 O O . THR A 1 162 ? -12.764 -2.064 12.057 1.00 87.69 162 THR A O 1
ATOM 1190 N N . THR A 1 163 ? -14.203 -1.489 13.666 1.00 86.06 163 THR A N 1
ATOM 1191 C CA . THR A 1 163 ? -13.692 -2.483 14.620 1.00 86.06 163 THR A CA 1
ATOM 1192 C C . THR A 1 163 ? -13.979 -3.923 14.193 1.00 86.06 163 THR A C 1
ATOM 1194 O O . THR A 1 163 ? -13.298 -4.821 14.672 1.00 86.06 163 THR A O 1
ATOM 1197 N N . THR A 1 164 ? -14.924 -4.164 13.273 1.00 83.62 164 THR A N 1
ATOM 1198 C CA . THR A 1 164 ? -15.181 -5.500 12.706 1.00 83.6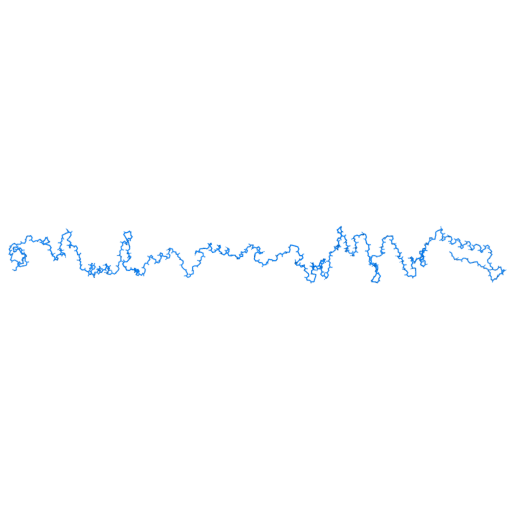2 164 THR A CA 1
ATOM 1199 C C . THR A 1 164 ? -14.133 -5.935 11.687 1.00 83.62 164 THR A C 1
ATOM 1201 O O . THR A 1 164 ? -13.960 -7.130 11.471 1.00 83.62 164 THR A O 1
ATOM 1204 N N . ASP A 1 165 ? -13.408 -4.983 11.094 1.00 87.44 165 ASP A N 1
ATOM 1205 C CA . ASP A 1 165 ? -12.325 -5.260 10.143 1.00 87.44 165 ASP A CA 1
ATOM 1206 C C . ASP A 1 165 ? -11.008 -5.625 10.859 1.00 87.44 165 ASP A C 1
ATOM 1208 O O . ASP A 1 165 ? -10.024 -6.013 10.225 1.00 87.44 165 ASP A O 1
ATOM 1212 N N . LEU A 1 166 ? -10.965 -5.470 12.187 1.00 87.50 166 LEU A N 1
ATOM 1213 C CA . LEU A 1 166 ? -9.789 -5.708 13.014 1.00 87.50 166 LEU A CA 1
ATOM 1214 C C . LEU A 1 166 ? -9.880 -7.072 13.698 1.00 87.50 166 LEU A C 1
ATOM 1216 O O . LEU A 1 166 ? -10.836 -7.373 14.409 1.00 87.50 166 LEU A O 1
ATOM 1220 N N . SER A 1 167 ? -8.830 -7.880 13.547 1.00 86.75 167 SER A N 1
ATOM 1221 C CA . SER A 1 167 ? -8.646 -9.048 14.409 1.00 86.75 167 SER A CA 1
ATOM 1222 C C . SER A 1 167 ? -8.420 -8.575 15.842 1.00 86.75 167 SER A C 1
ATOM 1224 O O . SER A 1 167 ? -7.510 -7.791 16.111 1.00 86.75 167 SER A O 1
ATOM 1226 N N . GLU A 1 168 ? -9.257 -9.043 16.763 1.00 84.56 168 GLU A N 1
ATOM 1227 C CA . GLU A 1 168 ? -9.277 -8.539 18.135 1.00 84.56 168 GLU A CA 1
ATOM 1228 C C . GLU A 1 168 ? -8.023 -8.925 18.944 1.00 84.56 168 GLU A C 1
ATOM 1230 O O . GLU A 1 168 ? -7.583 -8.187 19.827 1.00 84.56 168 GLU A O 1
ATOM 1235 N N . GLY A 1 169 ? -7.383 -10.053 18.616 1.00 86.19 169 GLY A N 1
ATOM 1236 C CA . GLY A 1 169 ? -6.203 -10.535 19.336 1.00 86.19 169 GLY A CA 1
ATOM 1237 C C . GLY A 1 169 ? -6.469 -10.677 20.840 1.00 86.19 169 GLY A C 1
ATOM 1238 O O . GLY A 1 169 ? -7.367 -11.407 21.251 1.00 86.19 169 GLY A O 1
ATOM 1239 N N . THR A 1 170 ? -5.674 -9.990 21.667 1.00 86.69 170 THR A N 1
ATOM 1240 C CA . THR A 1 170 ? -5.869 -9.917 23.130 1.00 86.69 170 THR A CA 1
ATOM 1241 C C . THR A 1 170 ? -6.822 -8.806 23.568 1.00 86.69 170 THR A C 1
ATOM 1243 O O . THR A 1 170 ? -7.224 -8.771 24.730 1.00 86.69 170 THR A O 1
ATOM 1246 N N . ASN A 1 171 ? -7.151 -7.869 22.680 1.00 79.44 171 ASN A N 1
ATOM 1247 C CA . ASN A 1 171 ? -8.121 -6.824 22.973 1.00 79.44 171 ASN A CA 1
ATOM 1248 C C . ASN A 1 171 ? -9.521 -7.426 22.824 1.00 79.44 171 ASN A C 1
ATOM 1250 O O . ASN A 1 171 ? -9.764 -8.187 21.903 1.00 79.44 171 ASN A O 1
ATOM 1254 N N . LEU A 1 172 ? -10.452 -7.115 23.724 1.00 81.38 172 LEU A N 1
ATOM 1255 C CA . LEU A 1 172 ? -11.853 -7.524 23.582 1.00 81.38 172 LEU A CA 1
ATOM 1256 C C . LEU A 1 172 ? -12.673 -6.268 23.326 1.00 81.38 172 LEU A C 1
ATOM 1258 O O . LEU A 1 172 ? -12.985 -5.538 24.270 1.00 81.38 172 LEU A O 1
ATOM 1262 N N . TYR A 1 173 ? -12.988 -5.987 22.060 1.00 84.81 173 TYR A N 1
ATOM 1263 C CA . TYR A 1 173 ? -13.816 -4.830 21.735 1.00 84.81 173 TYR A CA 1
ATOM 1264 C C . TYR A 1 173 ? -15.225 -5.001 22.313 1.00 84.81 173 TYR A C 1
ATOM 1266 O O . TYR A 1 173 ? -15.726 -6.117 22.517 1.00 84.81 173 TYR A O 1
ATOM 1274 N N . TYR A 1 174 ? -15.842 -3.864 22.626 1.00 86.19 174 TYR A N 1
ATOM 1275 C CA . TYR A 1 174 ? -17.187 -3.815 23.175 1.00 86.19 174 TYR A CA 1
ATOM 1276 C C . TYR A 1 174 ? -18.196 -4.397 22.182 1.00 86.19 174 TYR A C 1
ATOM 1278 O O . TYR A 1 174 ? -18.201 -4.049 21.004 1.00 86.19 174 TYR A O 1
ATOM 1286 N N . THR A 1 175 ? -19.070 -5.257 22.693 1.00 88.94 175 THR A N 1
ATOM 1287 C CA . THR A 1 175 ? -20.304 -5.682 22.033 1.00 88.94 175 THR A CA 1
ATOM 1288 C C . THR A 1 175 ? -21.383 -5.794 23.100 1.00 88.94 175 THR A C 1
ATOM 1290 O O . THR A 1 175 ? -21.068 -6.162 24.239 1.00 88.94 175 THR A O 1
ATOM 1293 N N . ASP A 1 176 ? -22.638 -5.529 22.734 1.00 93.62 176 ASP A N 1
ATOM 1294 C CA . ASP A 1 176 ? -23.780 -5.707 23.640 1.00 93.62 176 ASP A CA 1
ATOM 1295 C C . ASP A 1 176 ? -23.785 -7.122 24.228 1.00 93.62 176 ASP A C 1
ATOM 1297 O O . ASP A 1 176 ? -23.801 -7.290 25.441 1.00 93.62 176 ASP A O 1
ATOM 1301 N N . ALA A 1 177 ? -23.569 -8.142 23.391 1.00 92.62 177 ALA A N 1
ATOM 1302 C CA . ALA A 1 177 ? -23.505 -9.536 23.827 1.00 92.62 177 ALA A CA 1
ATOM 1303 C C . ALA A 1 177 ? -22.442 -9.807 24.911 1.00 92.62 177 ALA A C 1
ATOM 1305 O O . ALA A 1 177 ? -22.686 -10.581 25.835 1.00 92.62 177 ALA A O 1
ATOM 1306 N N . ARG A 1 178 ? -21.252 -9.188 24.832 1.00 91.06 178 ARG A N 1
ATOM 1307 C CA . ARG A 1 178 ? -20.215 -9.333 25.872 1.00 91.06 178 ARG A CA 1
ATOM 1308 C C . ARG A 1 178 ? -20.573 -8.580 27.144 1.00 91.06 178 ARG A C 1
ATOM 1310 O O . ARG A 1 178 ? -20.277 -9.075 28.231 1.00 91.06 178 ARG A O 1
ATOM 1317 N N . ALA A 1 179 ? -21.158 -7.393 27.015 1.00 94.31 179 ALA A N 1
ATOM 1318 C CA . ALA A 1 179 ? -21.622 -6.623 28.160 1.00 94.31 179 ALA A CA 1
ATOM 1319 C C . ALA A 1 179 ? -22.731 -7.387 28.899 1.00 94.31 179 ALA A C 1
ATOM 1321 O O . ALA A 1 179 ? -22.611 -7.621 30.101 1.00 94.31 179 ALA A O 1
ATOM 1322 N N . ASP A 1 180 ? -23.719 -7.890 28.165 1.00 95.94 180 ASP A N 1
ATOM 1323 C CA . ASP A 1 180 ? -24.822 -8.692 28.688 1.00 95.94 180 ASP A CA 1
ATOM 1324 C C . ASP A 1 180 ? -24.328 -9.992 29.319 1.00 95.94 180 ASP A C 1
ATOM 1326 O O . ASP A 1 180 ? -24.759 -10.345 30.417 1.00 95.94 180 ASP A O 1
ATOM 1330 N N . ALA A 1 181 ? -23.370 -10.682 28.688 1.00 94.50 181 ALA A N 1
ATOM 1331 C CA . ALA A 1 181 ? -22.755 -11.875 29.262 1.00 94.50 181 ALA A CA 1
ATOM 1332 C C . ALA A 1 181 ? -22.049 -11.570 30.591 1.00 94.50 181 ALA A C 1
ATOM 1334 O O . ALA A 1 181 ? -22.167 -12.349 31.537 1.00 94.50 181 ALA A O 1
ATOM 1335 N N . ARG A 1 182 ? -21.348 -10.429 30.698 1.00 94.56 182 ARG A N 1
ATOM 1336 C CA . ARG A 1 182 ? -20.710 -10.014 31.958 1.00 94.56 182 ARG A CA 1
ATOM 1337 C C . ARG A 1 182 ? -21.724 -9.661 33.040 1.00 94.56 182 ARG A C 1
ATOM 1339 O O . ARG A 1 182 ? -21.514 -10.049 34.181 1.00 94.56 182 ARG A O 1
ATOM 1346 N N . ILE A 1 183 ? -22.801 -8.953 32.700 1.00 94.12 183 ILE A N 1
ATOM 1347 C CA . ILE A 1 183 ? -23.857 -8.604 33.661 1.00 94.12 183 ILE A CA 1
ATOM 1348 C C . ILE A 1 183 ? -24.627 -9.849 34.108 1.00 94.12 183 ILE A C 1
ATOM 1350 O O . ILE A 1 183 ? -24.894 -9.998 35.292 1.00 94.12 183 ILE A O 1
ATOM 1354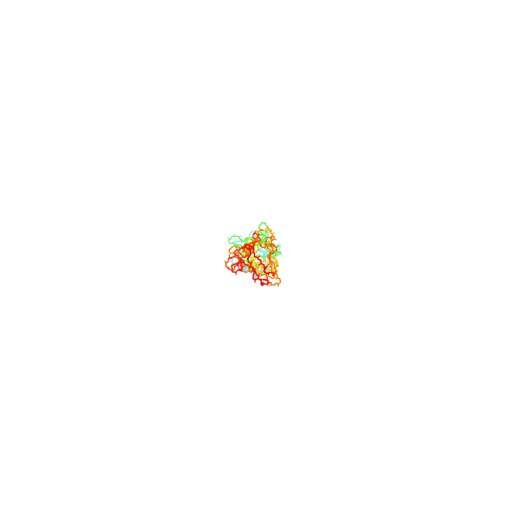 N N . THR A 1 184 ? -24.921 -10.772 33.190 1.00 96.25 184 THR A N 1
ATOM 1355 C CA . THR A 1 184 ? -25.615 -12.037 33.488 1.00 96.25 184 THR A CA 1
ATOM 1356 C C . THR A 1 184 ? -24.776 -12.958 34.372 1.00 96.25 184 THR A C 1
ATOM 1358 O O . THR A 1 184 ? -25.320 -13.681 35.201 1.00 96.25 184 THR A O 1
ATOM 1361 N N . ALA A 1 185 ? -23.452 -12.953 34.193 1.00 95.06 185 ALA A N 1
ATOM 1362 C CA . ALA A 1 185 ? -22.535 -13.735 35.017 1.00 95.06 185 ALA A CA 1
ATOM 1363 C C . ALA A 1 185 ? -22.310 -13.131 36.411 1.00 95.06 185 ALA A C 1
ATOM 1365 O O . ALA A 1 185 ? -21.879 -13.848 37.311 1.00 95.06 185 ALA A O 1
ATOM 1366 N N . ALA A 1 186 ? -22.570 -11.834 36.584 1.00 94.75 186 ALA A N 1
ATOM 1367 C CA . ALA A 1 186 ? -22.450 -11.169 37.869 1.00 94.75 186 ALA A CA 1
ATOM 1368 C C . ALA A 1 186 ? -23.676 -11.449 38.748 1.00 94.75 186 ALA A C 1
ATOM 1370 O O . ALA A 1 186 ? -24.814 -11.528 38.286 1.00 94.75 186 ALA A O 1
ATOM 1371 N N . SER A 1 187 ? -23.446 -11.537 40.049 1.00 91.25 187 SER A N 1
ATOM 1372 C CA . SER A 1 187 ? -24.486 -11.570 41.070 1.00 91.25 187 SER A CA 1
ATOM 1373 C C . SER A 1 187 ? -24.300 -10.416 42.053 1.00 91.25 187 SER A C 1
ATOM 1375 O O . SER A 1 187 ? -23.331 -9.657 41.986 1.00 91.25 187 SER A O 1
ATOM 1377 N N . THR A 1 188 ? -25.208 -10.282 43.020 1.00 88.69 188 THR A N 1
ATOM 1378 C CA . THR A 1 188 ? -25.061 -9.272 44.077 1.00 88.69 188 THR A CA 1
ATOM 1379 C C . THR A 1 188 ? -23.814 -9.484 44.939 1.00 88.69 188 THR A C 1
ATOM 1381 O O . THR A 1 188 ? -23.419 -8.549 45.622 1.00 88.69 188 THR A O 1
ATOM 1384 N N . THR A 1 189 ? -23.164 -10.658 44.903 1.00 86.44 189 THR A N 1
ATOM 1385 C CA . THR A 1 189 ? -21.886 -10.878 45.607 1.00 86.44 189 THR A CA 1
ATOM 1386 C C . THR A 1 189 ? -20.696 -10.230 44.906 1.00 86.44 189 THR A C 1
ATOM 1388 O O . THR A 1 189 ? -19.682 -9.974 45.549 1.00 86.44 189 THR A O 1
ATOM 1391 N N . ASP A 1 190 ? -20.807 -9.963 43.603 1.00 90.81 190 ASP A N 1
ATOM 1392 C CA . ASP A 1 190 ? -19.751 -9.333 42.801 1.00 90.81 190 ASP A CA 1
ATOM 1393 C C . ASP A 1 190 ? -19.823 -7.799 42.857 1.00 90.81 190 ASP A C 1
ATOM 1395 O O . ASP A 1 190 ? -18.926 -7.099 42.380 1.00 90.81 190 ASP A O 1
ATOM 1399 N N . LEU A 1 191 ? -20.899 -7.262 43.438 1.00 88.88 191 LEU A N 1
ATOM 1400 C CA . LEU A 1 191 ? -21.154 -5.834 43.553 1.00 88.88 191 LEU A CA 1
ATOM 1401 C C . LEU A 1 191 ? -20.783 -5.340 44.952 1.00 88.88 191 LEU A C 1
ATOM 1403 O O . LEU A 1 191 ? -21.271 -5.844 45.960 1.00 88.88 191 LEU A O 1
ATOM 1407 N N . SER A 1 192 ? -19.969 -4.286 45.018 1.00 88.94 192 SER A N 1
ATOM 1408 C CA . SER A 1 192 ? -19.748 -3.560 46.273 1.00 88.94 192 SER A CA 1
ATOM 1409 C C . SER A 1 192 ? -21.058 -2.912 46.729 1.00 88.94 192 SER A C 1
ATOM 1411 O O . SER A 1 192 ? -21.694 -2.199 45.951 1.00 88.94 192 SER A O 1
ATOM 1413 N N . GLU A 1 193 ? -21.476 -3.152 47.976 1.00 86.38 193 GLU A N 1
ATOM 1414 C CA . GLU A 1 193 ? -22.789 -2.687 48.447 1.00 86.38 193 GLU A CA 1
ATOM 1415 C C . GLU A 1 193 ? -22.828 -1.161 48.694 1.00 86.38 193 GLU A C 1
ATOM 1417 O O . GLU A 1 193 ? -23.858 -0.515 48.497 1.00 86.38 193 GLU A O 1
ATOM 1422 N N . GLY A 1 194 ? -21.699 -0.535 49.046 1.00 88.00 194 GLY A N 1
ATOM 1423 C CA . GLY A 1 194 ? -21.644 0.903 49.331 1.00 88.00 194 GLY A CA 1
ATOM 1424 C C . GLY A 1 194 ? -22.603 1.308 50.460 1.00 88.00 194 GLY A C 1
ATOM 1425 O O . GLY A 1 194 ? -22.491 0.818 51.580 1.00 88.00 194 GLY A O 1
ATOM 1426 N N . THR A 1 195 ? -23.530 2.229 50.174 1.00 88.25 195 THR A N 1
ATOM 1427 C CA . THR A 1 195 ? -24.627 2.608 51.088 1.00 88.25 195 THR A CA 1
ATOM 1428 C C . THR A 1 195 ? -25.842 1.692 50.985 1.00 88.25 195 THR A C 1
ATOM 1430 O O . THR A 1 195 ? -26.684 1.691 51.883 1.00 88.25 195 THR A O 1
ATOM 1433 N N . ASN A 1 196 ? -25.968 0.956 49.879 1.00 83.00 196 ASN A N 1
ATOM 1434 C CA . ASN A 1 196 ? -26.977 -0.078 49.759 1.00 83.00 196 ASN A CA 1
ATOM 1435 C C . ASN A 1 196 ? -26.511 -1.282 50.558 1.00 83.00 196 ASN A C 1
ATOM 1437 O O . ASN A 1 196 ? -25.330 -1.491 50.798 1.00 83.00 196 ASN A O 1
ATOM 1441 N N . LEU A 1 197 ? -27.473 -2.032 51.052 1.00 83.88 197 LEU A N 1
ATOM 1442 C CA . LEU A 1 197 ? -27.232 -2.986 52.106 1.00 83.88 197 LEU A CA 1
ATOM 1443 C C . LEU A 1 197 ? -28.091 -4.197 51.741 1.00 83.88 197 LEU A C 1
ATOM 1445 O O . LEU A 1 197 ? -29.235 -4.303 52.189 1.00 83.88 197 LEU A O 1
ATOM 1449 N N . TYR A 1 198 ? -27.541 -5.098 50.916 1.00 85.88 198 TYR A N 1
ATOM 1450 C CA . TYR A 1 198 ? -28.283 -6.223 50.329 1.00 85.88 198 TYR A CA 1
ATOM 1451 C C . TYR A 1 198 ? -28.769 -7.210 51.395 1.00 85.88 198 TYR A C 1
ATOM 1453 O O . TYR A 1 198 ? -28.262 -7.253 52.518 1.00 85.88 198 TYR A O 1
ATOM 1461 N N . TYR A 1 199 ? -29.809 -7.973 51.069 1.00 86.81 199 TYR A N 1
ATOM 1462 C CA . TYR A 1 199 ? -30.383 -8.950 51.987 1.00 86.81 199 TYR A CA 1
ATOM 1463 C C . TYR A 1 199 ? -29.345 -10.014 52.364 1.00 86.81 199 TYR A C 1
ATOM 1465 O O . TYR A 1 199 ? -28.770 -10.661 51.493 1.00 86.81 199 TYR A O 1
ATOM 1473 N N . THR A 1 200 ? -29.168 -10.243 53.664 1.00 87.75 200 THR A N 1
ATOM 1474 C CA . THR A 1 200 ? -28.538 -11.461 54.178 1.00 87.75 200 THR A CA 1
ATOM 1475 C C . THR A 1 200 ? -29.304 -11.941 55.402 1.00 87.75 200 THR A C 1
ATOM 1477 O O . THR A 1 200 ? -29.749 -11.127 56.220 1.00 87.75 200 THR A O 1
ATOM 1480 N N . ASP A 1 201 ? -29.419 -13.260 55.565 1.00 89.88 201 ASP A N 1
ATOM 1481 C CA . ASP A 1 201 ? -30.088 -13.857 56.729 1.00 89.88 201 ASP A CA 1
ATOM 1482 C C . ASP A 1 201 ? -29.464 -13.371 58.042 1.00 89.88 201 ASP A C 1
ATOM 1484 O O . ASP A 1 201 ? -30.168 -13.093 59.012 1.00 89.88 201 ASP A O 1
ATOM 1488 N N . ALA A 1 202 ? -28.141 -13.179 58.059 1.00 89.12 202 ALA A N 1
ATOM 1489 C CA . ALA A 1 202 ? -27.419 -12.643 59.206 1.00 89.12 202 ALA A CA 1
ATOM 1490 C C . ALA A 1 202 ? -27.914 -11.244 59.604 1.00 89.12 202 ALA A C 1
ATOM 1492 O O . ALA A 1 202 ? -28.202 -11.008 60.776 1.00 89.12 202 ALA A O 1
ATOM 1493 N N . ARG A 1 203 ? -28.067 -10.321 58.644 1.00 86.56 203 ARG A N 1
ATOM 1494 C CA . ARG A 1 203 ? -28.487 -8.938 58.927 1.00 86.56 203 ARG A CA 1
ATOM 1495 C C . ARG A 1 203 ? -29.942 -8.860 59.376 1.00 86.56 203 ARG A C 1
ATOM 1497 O O . ARG A 1 203 ? -30.255 -8.087 60.282 1.00 86.56 203 ARG A O 1
ATOM 1504 N N . VAL A 1 204 ? -30.811 -9.687 58.799 1.00 88.62 204 VAL A N 1
ATOM 1505 C CA . VAL A 1 204 ? -32.204 -9.816 59.254 1.00 88.62 204 VAL A CA 1
ATOM 1506 C C . VAL A 1 204 ? -32.253 -10.387 60.669 1.00 88.62 204 VAL A C 1
ATOM 1508 O O . VAL A 1 204 ? -32.919 -9.826 61.537 1.00 88.62 204 VAL A O 1
ATOM 1511 N N . THR A 1 205 ? -31.474 -11.434 60.939 1.00 88.38 205 THR A N 1
ATOM 1512 C CA . THR A 1 205 ? -31.381 -12.049 62.269 1.00 88.38 205 THR A CA 1
ATOM 1513 C C . THR A 1 205 ? -30.863 -11.061 63.307 1.00 88.38 205 THR A C 1
ATOM 1515 O O . THR A 1 205 ? -31.428 -10.970 64.389 1.00 88.38 205 THR A O 1
ATOM 1518 N N . THR A 1 206 ? -29.845 -10.254 62.990 1.00 87.44 206 THR A N 1
ATOM 1519 C CA . THR A 1 206 ? -29.376 -9.194 63.895 1.00 87.44 206 THR A CA 1
ATOM 1520 C C . THR A 1 206 ? -30.481 -8.187 64.205 1.00 87.44 206 THR A C 1
ATOM 1522 O O . THR A 1 206 ? -30.603 -7.748 65.347 1.00 87.44 206 THR A O 1
ATOM 1525 N N . LYS A 1 207 ? -31.306 -7.824 63.215 1.00 85.56 207 LYS A N 1
ATOM 1526 C CA . LYS A 1 207 ? -32.380 -6.845 63.407 1.00 85.56 207 LYS A CA 1
ATOM 1527 C C . LYS A 1 207 ? -33.563 -7.393 64.213 1.00 85.56 207 LYS A C 1
ATOM 1529 O O . LYS A 1 207 ? -34.192 -6.612 64.922 1.00 85.56 207 LYS A O 1
ATOM 1534 N N . LEU A 1 208 ? -33.862 -8.689 64.106 1.00 86.12 208 LEU A N 1
ATOM 1535 C CA . LEU A 1 208 ? -35.015 -9.330 64.755 1.00 86.12 208 LEU A CA 1
ATOM 1536 C C . LEU A 1 208 ? -34.675 -10.086 66.052 1.00 86.12 208 LEU A C 1
ATOM 1538 O O . LEU A 1 208 ? -35.557 -10.291 66.878 1.00 86.12 208 LEU A O 1
ATOM 1542 N N . GLY A 1 209 ? -33.422 -10.502 66.248 1.00 84.44 209 GLY A N 1
ATOM 1543 C CA . GLY A 1 209 ? -33.004 -11.351 67.370 1.00 84.44 209 GLY A CA 1
ATOM 1544 C C . GLY A 1 209 ? -33.015 -10.655 68.733 1.00 84.44 209 GLY A C 1
ATOM 1545 O O . GLY A 1 209 ? -33.182 -11.318 69.754 1.00 84.44 209 GLY A O 1
ATOM 1546 N N . SER A 1 210 ? -32.897 -9.326 68.750 1.00 84.56 210 SER A N 1
ATOM 1547 C CA . SER A 1 210 ? -33.038 -8.504 69.953 1.00 84.56 210 SER A CA 1
ATOM 1548 C C . SER A 1 210 ? -34.070 -7.416 69.703 1.00 84.56 210 SER A C 1
ATOM 1550 O O . SER A 1 210 ? -33.824 -6.466 68.959 1.00 84.56 210 SER A O 1
ATOM 1552 N N . VAL A 1 211 ? -35.225 -7.533 70.350 1.00 87.69 211 VAL A N 1
ATOM 1553 C CA . VAL A 1 211 ? -36.250 -6.491 70.316 1.00 87.69 211 VAL A CA 1
ATOM 1554 C C . VAL A 1 211 ? -35.810 -5.349 71.236 1.00 87.69 211 VAL A C 1
ATOM 1556 O O . VAL A 1 211 ? -35.869 -5.462 72.456 1.00 87.69 211 VAL A O 1
ATOM 1559 N N . SER A 1 212 ? -35.333 -4.247 70.654 1.00 87.88 212 SER A N 1
ATOM 1560 C CA . SER A 1 212 ? -34.854 -3.063 71.389 1.00 87.88 212 SER A CA 1
ATOM 1561 C C . SER A 1 212 ? -35.900 -1.949 71.535 1.00 87.88 212 SER A C 1
ATOM 1563 O O . SER A 1 212 ? -35.567 -0.825 71.905 1.00 87.88 212 SER A O 1
ATOM 1565 N N . SER A 1 213 ? -37.164 -2.238 71.219 1.00 90.38 213 SER A N 1
ATOM 1566 C CA . SER A 1 213 ? -38.278 -1.288 71.282 1.00 90.38 213 SER A CA 1
ATOM 1567 C C . SER A 1 213 ? -39.580 -1.993 71.674 1.00 90.38 213 SER A C 1
ATOM 1569 O O . SER A 1 213 ? -39.583 -3.185 71.970 1.00 90.38 213 SER A O 1
ATOM 1571 N N . HIS A 1 214 ? -40.692 -1.265 71.707 1.00 91.94 214 HIS A N 1
ATOM 1572 C CA . HIS A 1 214 ? -41.998 -1.853 71.984 1.00 91.94 214 HIS A CA 1
ATOM 1573 C C . HIS A 1 214 ? -42.431 -2.800 70.861 1.00 91.94 214 HIS A C 1
ATOM 1575 O O . HIS A 1 214 ? -42.211 -2.528 69.681 1.00 91.94 214 HIS A O 1
ATOM 1581 N N . ILE A 1 215 ? -43.091 -3.894 71.239 1.00 92.38 215 ILE A N 1
ATOM 1582 C CA . ILE A 1 215 ? -43.835 -4.741 70.308 1.00 92.38 215 ILE A CA 1
ATOM 1583 C C . ILE A 1 215 ? -45.257 -4.189 70.281 1.00 92.38 215 ILE A C 1
ATOM 1585 O O . ILE A 1 215 ? -45.998 -4.346 71.248 1.00 92.38 215 ILE A O 1
ATOM 1589 N N . ILE A 1 216 ? -45.606 -3.494 69.201 1.00 92.75 216 ILE A N 1
ATOM 1590 C CA . ILE A 1 216 ? -46.932 -2.910 68.993 1.00 92.75 216 ILE A CA 1
ATOM 1591 C C . ILE A 1 216 ? -47.510 -3.566 67.735 1.00 92.75 216 ILE A C 1
ATOM 1593 O O . ILE A 1 216 ? -46.907 -3.415 66.670 1.00 92.75 216 ILE A O 1
ATOM 1597 N N . PRO A 1 217 ? -48.620 -4.317 67.832 1.00 94.19 217 PRO A N 1
ATOM 1598 C CA . PRO A 1 217 ? -49.300 -4.851 66.656 1.00 94.19 217 PRO A CA 1
ATOM 1599 C C . PRO A 1 217 ? -49.748 -3.722 65.715 1.00 94.19 217 PRO A C 1
ATOM 1601 O O . PRO A 1 217 ? -50.163 -2.664 66.185 1.00 94.19 217 PRO A O 1
ATOM 1604 N N . ASP A 1 218 ? -49.689 -3.932 64.396 1.00 96.06 218 ASP A N 1
ATOM 1605 C CA . ASP A 1 218 ? -50.119 -2.910 63.420 1.00 96.06 218 ASP A CA 1
ATOM 1606 C C . ASP A 1 218 ? -51.647 -2.742 63.346 1.00 96.06 218 ASP A C 1
ATOM 1608 O O . ASP A 1 218 ? -52.143 -1.732 62.846 1.00 96.06 218 ASP A O 1
ATOM 1612 N N . THR A 1 219 ? -52.380 -3.719 63.882 1.00 96.06 219 THR A N 1
ATOM 1613 C CA . THR A 1 219 ? -53.836 -3.796 63.863 1.00 96.06 219 THR A CA 1
ATOM 1614 C C . THR A 1 219 ? -54.331 -4.339 65.200 1.00 96.06 219 THR A C 1
ATOM 1616 O O . THR A 1 219 ? -53.781 -5.305 65.740 1.00 96.06 219 THR A O 1
ATOM 1619 N N . ASP A 1 220 ? -55.378 -3.715 65.737 1.00 94.50 220 ASP A N 1
ATOM 1620 C CA . ASP A 1 220 ? -55.954 -4.063 67.036 1.00 94.50 220 ASP A CA 1
ATOM 1621 C C . ASP A 1 220 ? -56.559 -5.481 67.040 1.00 94.50 220 ASP A C 1
ATOM 1623 O O . ASP A 1 220 ? -57.141 -5.924 66.048 1.00 94.50 220 ASP A O 1
ATOM 1627 N N . VAL A 1 221 ? -56.384 -6.206 68.151 1.00 92.38 221 VAL A N 1
ATOM 1628 C CA . VAL A 1 221 ? -56.912 -7.568 68.419 1.00 92.38 221 VAL A CA 1
ATOM 1629 C C . VAL A 1 221 ? -56.695 -8.595 67.280 1.00 92.38 221 VAL A C 1
ATOM 1631 O O . VAL A 1 221 ? -57.440 -9.562 67.153 1.00 92.38 221 VAL A O 1
ATOM 1634 N N . THR A 1 222 ? -55.683 -8.405 66.425 1.00 95.56 222 THR A N 1
ATOM 1635 C CA . THR A 1 222 ? -55.476 -9.254 65.231 1.00 95.56 222 THR A CA 1
ATOM 1636 C C . THR A 1 222 ? -54.388 -10.310 65.416 1.00 95.56 222 THR A C 1
ATOM 1638 O O . THR A 1 222 ? -54.514 -11.415 64.893 1.00 95.56 222 THR A O 1
ATOM 1641 N N . TYR A 1 223 ? -53.320 -9.988 66.148 1.00 95.50 223 TYR A N 1
ATOM 1642 C CA . TYR A 1 223 ? -52.144 -10.851 66.259 1.00 95.50 223 TYR A CA 1
ATOM 1643 C C . TYR A 1 223 ? -51.951 -11.372 67.676 1.00 95.50 223 TYR A C 1
ATOM 1645 O O . TYR A 1 223 ? -52.024 -10.615 68.645 1.00 95.50 223 TYR A O 1
ATOM 1653 N N . ASP A 1 224 ? -51.612 -12.653 67.765 1.00 94.94 224 ASP A N 1
ATOM 1654 C CA . ASP A 1 224 ? -51.214 -13.297 69.008 1.00 94.94 224 ASP A CA 1
ATOM 1655 C C . ASP A 1 224 ? -49.720 -13.094 69.296 1.00 94.94 224 ASP A C 1
ATOM 1657 O O . ASP A 1 224 ? -48.880 -13.024 68.393 1.00 94.94 224 ASP A O 1
ATOM 1661 N N . LEU A 1 225 ? -49.365 -13.088 70.583 1.00 93.31 225 LEU A N 1
ATOM 1662 C CA . LEU A 1 225 ? -47.982 -13.234 71.037 1.00 93.31 225 LEU A CA 1
ATOM 1663 C C . LEU A 1 225 ? -47.693 -14.711 71.338 1.00 93.31 225 LEU A C 1
ATOM 1665 O O . LEU A 1 225 ? -47.826 -15.175 72.470 1.00 93.31 225 LEU A O 1
ATOM 1669 N N . GLY A 1 226 ? -47.267 -15.439 70.304 1.00 93.56 226 GLY A N 1
ATOM 1670 C CA . GLY A 1 226 ? -47.001 -16.879 70.349 1.00 93.56 226 GLY A CA 1
ATOM 1671 C C . GLY A 1 226 ? -48.155 -17.713 69.787 1.00 93.56 226 GLY A C 1
ATOM 1672 O O . GLY A 1 226 ? -49.086 -17.194 69.184 1.00 93.56 226 GLY A O 1
ATOM 1673 N N . SER A 1 227 ? -48.075 -19.032 69.941 1.00 95.69 227 SER A N 1
ATOM 1674 C CA . SER A 1 227 ? -49.125 -19.968 69.527 1.00 95.69 227 SER A CA 1
ATOM 1675 C C . SER A 1 227 ? -49.131 -21.217 70.412 1.00 95.69 227 SER A C 1
ATOM 1677 O O . SER A 1 227 ? -48.253 -21.408 71.255 1.00 95.69 227 SER A O 1
ATOM 1679 N N . ASN A 1 228 ? -50.085 -22.129 70.197 1.00 95.44 228 ASN A N 1
ATOM 1680 C CA . ASN A 1 228 ? -50.152 -23.388 70.945 1.00 95.44 228 ASN A CA 1
ATOM 1681 C C . ASN A 1 228 ? -48.898 -24.265 70.798 1.00 95.44 228 ASN A C 1
ATOM 1683 O O . ASN A 1 228 ? -48.579 -24.986 71.746 1.00 95.44 228 ASN A O 1
ATOM 1687 N N . SER A 1 229 ? -48.206 -24.199 69.656 1.00 96.50 229 SER A N 1
ATOM 1688 C CA . SER A 1 229 ? -46.950 -24.918 69.396 1.00 96.50 229 SER A CA 1
ATOM 1689 C C . SER A 1 229 ? -45.707 -24.073 69.683 1.00 96.50 229 SER A C 1
ATOM 1691 O O . SER A 1 229 ? -44.661 -24.627 70.006 1.00 96.50 229 SER A O 1
ATOM 1693 N N . ASN A 1 230 ? -45.820 -22.744 69.593 1.00 95.38 230 ASN A N 1
ATOM 1694 C CA . ASN A 1 230 ? -44.702 -21.811 69.708 1.00 95.38 2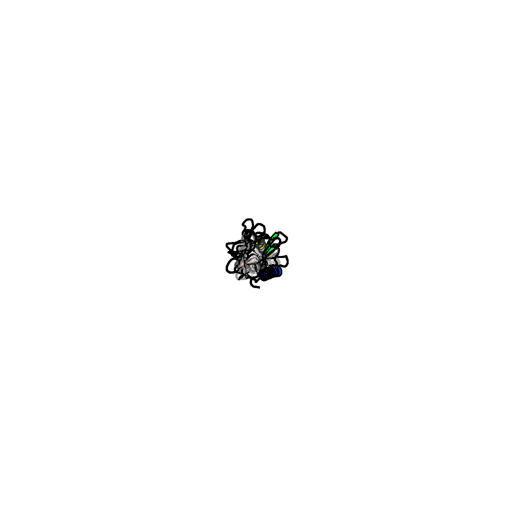30 ASN A CA 1
ATOM 1695 C C . ASN A 1 230 ? -44.964 -20.866 70.883 1.00 95.38 230 ASN A C 1
ATOM 1697 O O . ASN A 1 230 ? -45.382 -19.721 70.708 1.00 95.38 230 ASN A O 1
ATOM 1701 N N . ARG A 1 231 ? -44.763 -21.380 72.096 1.00 96.19 231 ARG A N 1
ATOM 1702 C CA . ARG A 1 231 ? -45.007 -20.647 73.343 1.00 96.19 231 ARG A CA 1
ATOM 1703 C C . ARG A 1 231 ? -43.730 -19.980 73.828 1.00 96.19 231 ARG A C 1
ATOM 1705 O O . ARG A 1 231 ? -42.643 -20.544 73.694 1.00 96.19 231 ARG A O 1
ATOM 1712 N N . PHE A 1 232 ? -43.871 -18.827 74.471 1.00 95.12 232 PHE A N 1
ATOM 1713 C CA . PHE A 1 232 ? -42.801 -18.319 75.320 1.00 95.12 232 PHE A CA 1
ATOM 1714 C C . PHE A 1 232 ? -42.645 -19.256 76.510 1.00 95.12 232 PHE A C 1
ATOM 1716 O O . PHE A 1 232 ? -43.633 -19.640 77.134 1.00 95.12 232 PHE A O 1
ATOM 1723 N N . LYS A 1 233 ? -41.402 -19.650 76.791 1.00 96.38 233 LYS A N 1
ATOM 1724 C CA . LYS A 1 233 ? -41.107 -20.527 77.924 1.00 96.38 233 LYS A CA 1
ATOM 1725 C C . LYS A 1 233 ? -41.527 -19.865 79.237 1.00 96.38 233 LYS A C 1
ATOM 1727 O O . LYS A 1 233 ? -42.220 -20.484 80.031 1.00 96.38 233 LYS A O 1
ATOM 1732 N N . ASP A 1 234 ? -41.137 -18.604 79.397 1.00 95.62 234 ASP A N 1
ATOM 1733 C CA . ASP A 1 234 ? -41.365 -17.783 80.578 1.00 95.62 234 ASP A CA 1
ATOM 1734 C C . ASP A 1 234 ? -41.599 -16.330 80.134 1.00 95.62 234 ASP A C 1
ATOM 1736 O O . ASP A 1 234 ? -41.070 -15.901 79.102 1.00 95.62 234 ASP A O 1
ATOM 1740 N N . LEU A 1 235 ? -42.360 -15.562 80.920 1.00 92.81 235 LEU A N 1
ATOM 1741 C CA . LEU A 1 235 ? -42.555 -14.128 80.707 1.00 92.81 235 LEU A CA 1
ATOM 1742 C C . LEU A 1 235 ? -41.923 -13.349 81.864 1.00 92.81 235 LEU A C 1
ATOM 1744 O O . LEU A 1 235 ? -42.438 -13.343 82.979 1.00 92.81 235 LEU A O 1
ATOM 1748 N N . TYR A 1 236 ? -40.801 -12.687 81.587 1.00 91.31 236 TYR A N 1
ATOM 1749 C CA . TYR A 1 236 ? -40.100 -11.848 82.555 1.00 91.31 236 TYR A CA 1
ATOM 1750 C C . TYR A 1 236 ? -40.469 -10.382 82.329 1.00 91.31 236 TYR A C 1
ATOM 1752 O O . TYR A 1 236 ? -40.080 -9.786 81.326 1.00 91.31 236 TYR A O 1
ATOM 1760 N N . LEU A 1 237 ? -41.219 -9.802 83.265 1.00 90.00 237 LEU A N 1
ATOM 1761 C CA . LEU A 1 237 ? -41.668 -8.411 83.223 1.00 90.00 237 LEU A CA 1
ATOM 1762 C C . LEU A 1 237 ? -41.082 -7.656 84.416 1.00 90.00 237 LEU A C 1
ATOM 1764 O O . LEU A 1 237 ? -41.101 -8.156 85.536 1.00 90.00 237 LEU A O 1
ATOM 1768 N N . SER A 1 238 ? -40.582 -6.445 84.183 1.00 89.75 238 SER A N 1
ATOM 1769 C CA . SER A 1 238 ? -40.206 -5.518 85.260 1.00 89.75 238 SER A CA 1
ATOM 1770 C C . SER A 1 238 ? -41.363 -4.611 85.690 1.00 89.75 238 SER A C 1
ATOM 1772 O O . SER A 1 238 ? -41.317 -4.024 86.769 1.00 89.75 238 SER A O 1
ATOM 1774 N N . GLY A 1 239 ? -42.385 -4.467 84.840 1.00 85.56 239 GLY A N 1
ATOM 1775 C CA . GLY A 1 239 ? -43.594 -3.710 85.147 1.00 85.56 239 GLY A CA 1
ATOM 1776 C C . GLY A 1 239 ? -44.483 -4.428 86.162 1.00 85.56 239 GLY A C 1
ATOM 1777 O O . GLY A 1 239 ? -44.401 -5.639 86.337 1.00 85.56 239 GLY A O 1
ATOM 1778 N N . THR A 1 240 ? -45.373 -3.678 86.809 1.00 87.06 240 THR A N 1
ATOM 1779 C CA . THR A 1 240 ? -46.248 -4.196 87.872 1.00 87.06 240 THR A CA 1
ATOM 1780 C C . THR A 1 240 ? -47.599 -4.700 87.371 1.00 87.06 240 THR A C 1
ATOM 1782 O O . THR A 1 240 ? -48.437 -5.049 88.198 1.00 87.06 240 THR A O 1
ATOM 1785 N N . THR A 1 241 ? -47.860 -4.704 86.054 1.00 91.12 241 THR A N 1
ATOM 1786 C CA . THR A 1 241 ? -49.203 -4.968 85.508 1.00 91.12 241 THR A CA 1
ATOM 1787 C C . THR A 1 241 ? -49.204 -5.778 84.206 1.00 91.12 241 THR A C 1
ATOM 1789 O O . THR A 1 241 ? -48.281 -5.677 83.399 1.00 91.12 241 THR A O 1
ATOM 1792 N N . ILE A 1 242 ? -50.272 -6.554 83.998 1.00 93.44 242 ILE A N 1
ATOM 1793 C CA . ILE A 1 242 ? -50.635 -7.248 82.756 1.00 93.44 242 ILE A CA 1
ATOM 1794 C C . ILE A 1 242 ? -52.092 -6.903 82.438 1.00 93.44 242 ILE A C 1
ATOM 1796 O O . ILE A 1 242 ? -52.974 -7.068 83.281 1.00 93.44 242 ILE A O 1
ATOM 1800 N N . HIS A 1 243 ? -52.353 -6.442 81.217 1.00 90.44 243 HIS A N 1
ATOM 1801 C CA . HIS A 1 243 ? -53.700 -6.130 80.740 1.00 90.44 243 HIS A CA 1
ATOM 1802 C C . HIS A 1 243 ? -54.299 -7.332 80.004 1.00 90.44 243 HIS A C 1
ATOM 1804 O O . HIS A 1 243 ? -53.679 -7.879 79.096 1.00 90.44 243 HIS A O 1
ATOM 1810 N N . LEU A 1 244 ? -55.509 -7.732 80.391 1.00 89.88 244 LEU A N 1
ATOM 1811 C CA . LEU A 1 244 ? -56.266 -8.838 79.805 1.00 89.88 244 LEU A CA 1
ATOM 1812 C C . LEU A 1 244 ? -57.660 -8.318 79.432 1.00 89.88 244 LEU A C 1
ATOM 1814 O O . LEU A 1 244 ? -58.566 -8.262 80.267 1.00 89.88 244 LEU A O 1
ATOM 1818 N N . GLY A 1 245 ? -57.819 -7.876 78.181 1.00 86.06 245 GLY A N 1
ATOM 1819 C CA . GLY A 1 245 ? -59.013 -7.147 77.750 1.00 86.06 245 GLY A CA 1
ATOM 1820 C C . GLY A 1 245 ? -59.197 -5.860 78.562 1.00 86.06 245 GLY A C 1
ATOM 1821 O O . GLY A 1 245 ? -58.282 -5.046 78.658 1.00 86.06 245 GLY A O 1
ATOM 1822 N N . SER A 1 246 ? -60.367 -5.687 79.182 1.00 84.88 246 SER A N 1
ATOM 1823 C CA . SER A 1 246 ? -60.664 -4.550 80.068 1.00 84.88 246 SER A CA 1
ATOM 1824 C C . SER A 1 246 ? -60.201 -4.740 81.520 1.00 84.88 246 SER A C 1
ATOM 1826 O O . SER A 1 246 ? -60.391 -3.846 82.342 1.00 84.88 246 SER A O 1
ATOM 1828 N N . SER A 1 247 ? -59.646 -5.903 81.868 1.00 86.38 247 SER A N 1
ATOM 1829 C CA . SER A 1 247 ? -59.180 -6.226 83.220 1.00 86.38 247 SER A CA 1
ATOM 1830 C C . SER A 1 247 ? -57.659 -6.118 83.328 1.00 86.38 247 SER A C 1
ATOM 1832 O O . SER A 1 247 ? -56.939 -6.202 82.333 1.00 86.38 247 SER A O 1
ATOM 1834 N N . GLN A 1 248 ? -57.156 -5.943 84.549 1.00 90.38 248 GLN A N 1
ATOM 1835 C CA . GLN A 1 248 ? -55.726 -5.844 84.835 1.00 90.38 248 GLN A CA 1
ATOM 1836 C C . GLN A 1 248 ? -55.361 -6.787 85.981 1.00 90.38 248 GLN A C 1
ATOM 1838 O O . GLN A 1 248 ? -56.032 -6.797 87.014 1.00 90.38 248 GLN A O 1
ATOM 1843 N N . LEU A 1 249 ? -54.294 -7.555 85.777 1.00 90.38 249 LEU A N 1
ATOM 1844 C CA . LEU A 1 249 ? -53.564 -8.261 86.822 1.00 90.38 249 LEU A CA 1
ATOM 1845 C C . LEU A 1 249 ? -52.400 -7.371 87.250 1.00 90.38 249 LEU A C 1
ATOM 1847 O O . LEU A 1 249 ? -51.640 -6.916 86.397 1.00 90.38 249 LEU A O 1
ATOM 1851 N N . SER A 1 250 ? -52.250 -7.121 88.542 1.00 90.38 250 SER A N 1
ATOM 1852 C CA . SER A 1 250 ? -51.143 -6.345 89.086 1.00 90.38 250 SER A CA 1
ATOM 1853 C C . SER A 1 250 ? -50.494 -7.030 90.278 1.00 90.38 250 SER A C 1
ATOM 1855 O O . SER A 1 250 ? -51.041 -7.977 90.840 1.00 90.38 250 SER A O 1
ATOM 1857 N N . VAL A 1 251 ? -49.303 -6.565 90.641 1.00 88.06 251 VAL A N 1
ATOM 1858 C CA . VAL A 1 251 ? -48.624 -6.941 91.883 1.00 88.06 251 VAL A CA 1
ATOM 1859 C C . VAL A 1 251 ? -48.592 -5.718 92.793 1.00 88.06 251 VAL A C 1
ATOM 1861 O O . VAL A 1 251 ? -48.194 -4.634 92.356 1.00 88.06 251 VAL A O 1
ATOM 1864 N N . ASP A 1 252 ? -49.054 -5.871 94.032 1.00 81.88 252 ASP A N 1
ATOM 1865 C CA . ASP A 1 252 ? -49.021 -4.803 95.027 1.00 81.88 252 ASP A CA 1
ATOM 1866 C C . ASP A 1 252 ? -47.618 -4.617 95.636 1.00 81.88 252 ASP A C 1
ATOM 1868 O O . ASP A 1 252 ? -46.663 -5.326 95.315 1.00 81.88 252 ASP A O 1
ATOM 1872 N N . ALA A 1 253 ? -47.476 -3.638 96.534 1.00 83.38 253 ALA A N 1
ATOM 1873 C CA . ALA A 1 253 ? -46.196 -3.328 97.175 1.00 83.38 253 ALA A CA 1
ATOM 1874 C C . ALA A 1 253 ? -45.615 -4.487 98.011 1.00 83.38 253 ALA A C 1
ATOM 1876 O O . ALA A 1 253 ? -44.427 -4.465 98.331 1.00 83.38 253 ALA A O 1
ATOM 1877 N N . ASN A 1 254 ? -46.432 -5.486 98.355 1.00 85.00 254 ASN A N 1
ATOM 1878 C CA . ASN A 1 254 ? -46.049 -6.634 99.169 1.00 85.00 254 ASN A CA 1
ATOM 1879 C C . ASN A 1 254 ? -45.778 -7.891 98.328 1.00 85.00 254 ASN A C 1
ATOM 1881 O O . ASN A 1 254 ? -45.410 -8.925 98.882 1.00 85.00 254 ASN A O 1
ATOM 1885 N N . GLY A 1 255 ? -45.923 -7.814 97.001 1.00 82.19 255 GLY A N 1
ATOM 1886 C CA . GLY A 1 255 ? -45.732 -8.955 96.109 1.00 82.19 255 GLY A CA 1
ATOM 1887 C C . GLY A 1 255 ? -46.990 -9.805 95.905 1.00 82.19 255 GLY A C 1
ATOM 1888 O O . GLY A 1 255 ? -46.906 -10.862 95.279 1.00 82.19 255 GLY A O 1
ATOM 1889 N N . ASN A 1 256 ? -48.152 -9.370 96.402 1.00 83.81 256 ASN A N 1
ATOM 1890 C CA . ASN A 1 256 ? -49.411 -10.083 96.225 1.00 83.81 256 ASN A CA 1
ATOM 1891 C C . ASN A 1 256 ? -50.066 -9.712 94.891 1.00 83.81 256 ASN A C 1
ATOM 1893 O O . ASN A 1 256 ? -50.043 -8.557 94.464 1.00 83.81 256 ASN A O 1
ATOM 1897 N N . PHE A 1 257 ? -50.701 -10.693 94.249 1.00 86.75 257 PHE A N 1
ATOM 1898 C CA . PHE A 1 257 ? -51.485 -10.452 93.042 1.00 86.75 257 PHE A CA 1
ATOM 1899 C C . PHE A 1 257 ? -52.801 -9.738 93.369 1.00 86.75 257 PHE A C 1
ATOM 1901 O O . PHE A 1 257 ? -53.562 -10.183 94.229 1.00 86.75 257 PHE A O 1
ATOM 1908 N N . ALA A 1 258 ? -53.093 -8.669 92.632 1.00 82.69 258 ALA A N 1
ATOM 1909 C CA . ALA A 1 258 ? -54.337 -7.916 92.690 1.00 82.69 258 ALA A CA 1
ATOM 1910 C C . ALA A 1 258 ? -55.021 -7.880 91.312 1.00 82.69 258 ALA A C 1
ATOM 1912 O O . ALA A 1 258 ? -54.367 -7.876 90.269 1.00 82.69 258 ALA A O 1
ATOM 1913 N N . PHE A 1 259 ? -56.356 -7.840 91.308 1.00 83.88 259 PHE A N 1
ATOM 1914 C CA . PHE A 1 259 ? -57.179 -7.743 90.099 1.00 83.88 259 PHE A CA 1
ATOM 1915 C C . PHE A 1 259 ? -58.005 -6.453 90.148 1.00 83.88 259 PHE A C 1
ATOM 1917 O O . PHE A 1 259 ? -58.621 -6.153 91.168 1.00 83.88 259 PHE A O 1
ATOM 1924 N N . SER A 1 260 ? -58.038 -5.685 89.055 1.00 77.88 260 SER A N 1
ATOM 1925 C CA . SER A 1 260 ? -58.779 -4.408 88.995 1.00 77.88 260 SER A CA 1
ATOM 1926 C C . SER A 1 260 ? -60.302 -4.559 88.870 1.00 77.88 260 SER A C 1
ATOM 1928 O O . SER A 1 260 ? -61.039 -3.594 89.061 1.00 77.88 260 SER A O 1
ATOM 1930 N N . GLY A 1 261 ? -60.787 -5.768 88.579 1.00 67.00 261 GLY A N 1
ATOM 1931 C CA . GLY A 1 261 ? -62.189 -6.162 88.704 1.00 67.00 261 GLY A CA 1
ATOM 1932 C C . GLY A 1 261 ? -62.335 -7.158 89.850 1.00 67.00 261 GLY A C 1
ATOM 1933 O O . GLY A 1 261 ? -61.419 -7.942 90.088 1.00 67.00 261 GLY A O 1
ATOM 1934 N N . GLY A 1 262 ? -63.466 -7.130 90.562 1.00 64.06 262 GLY A N 1
ATOM 1935 C CA . GLY A 1 262 ? -63.736 -8.086 91.640 1.00 64.06 262 GLY A CA 1
ATOM 1936 C C . GLY A 1 262 ? -63.434 -9.521 91.202 1.00 64.06 262 GLY A C 1
ATOM 1937 O O . GLY A 1 262 ? -63.718 -9.908 90.066 1.00 64.06 262 GLY A O 1
ATOM 1938 N N . VAL A 1 263 ? -62.824 -10.305 92.088 1.00 67.06 263 VAL A N 1
ATOM 1939 C CA . VAL A 1 263 ? -62.491 -11.696 91.786 1.00 67.06 263 VAL A CA 1
ATOM 1940 C C . VAL A 1 263 ? -63.812 -12.450 91.629 1.00 67.06 263 VAL A C 1
ATOM 1942 O O . VAL A 1 263 ? -64.510 -12.682 92.613 1.00 67.06 263 VAL A O 1
ATOM 1945 N N . LYS A 1 264 ? -64.173 -12.847 90.399 1.00 61.75 264 LYS A N 1
ATOM 1946 C CA . LYS A 1 264 ? -65.155 -13.923 90.191 1.00 61.75 264 LYS A CA 1
ATOM 1947 C C . LYS A 1 264 ? -64.481 -15.221 90.609 1.00 61.75 264 LYS A C 1
ATOM 1949 O O . LYS A 1 264 ? -64.045 -16.005 89.768 1.00 61.75 264 LYS A O 1
ATOM 1954 N N . SER A 1 265 ? -64.270 -15.381 91.908 1.00 56.81 265 SER A N 1
ATOM 1955 C CA . SER A 1 265 ? -63.648 -16.577 92.424 1.00 56.81 265 SER A CA 1
ATOM 1956 C C . SER A 1 265 ? -64.643 -17.710 92.200 1.00 56.81 265 SER A C 1
ATOM 1958 O O . SER A 1 265 ? -65.814 -17.620 92.564 1.00 56.81 265 SER A O 1
ATOM 1960 N N . GLN A 1 266 ? -64.165 -18.799 91.601 1.00 58.31 266 GLN A N 1
ATOM 1961 C CA . GLN A 1 266 ? -64.625 -20.108 92.053 1.00 58.31 266 GLN A CA 1
ATOM 1962 C C . GLN A 1 266 ? -64.556 -20.093 93.591 1.00 58.31 266 GLN A C 1
ATOM 1964 O O . GLN A 1 266 ? -63.650 -19.430 94.109 1.00 58.31 266 GLN A O 1
ATOM 1969 N N . PRO A 1 267 ? -65.509 -20.716 94.307 1.00 62.94 267 PRO A N 1
ATOM 1970 C CA . PRO A 1 267 ? -65.585 -20.650 95.766 1.00 62.94 267 PRO A CA 1
ATOM 1971 C C . PRO A 1 267 ? -64.188 -20.704 96.381 1.00 62.94 267 PRO A C 1
ATOM 1973 O O . PRO A 1 267 ? -63.379 -21.518 95.938 1.00 62.94 267 PRO A O 1
ATOM 1976 N N . VAL A 1 268 ? -63.860 -19.801 97.315 1.00 69.19 268 VAL A N 1
ATOM 1977 C CA . VAL A 1 268 ? -62.517 -19.816 97.918 1.00 69.19 268 VAL A CA 1
ATOM 1978 C C . VAL A 1 268 ? -62.396 -21.143 98.641 1.00 69.19 268 VAL A C 1
ATOM 1980 O O . VAL A 1 268 ? -63.055 -21.357 99.655 1.00 69.19 268 VAL A O 1
ATOM 1983 N N . LEU A 1 269 ? -61.637 -22.056 98.052 1.00 66.19 269 LEU A N 1
ATOM 1984 C CA . LEU A 1 269 ? -61.501 -23.400 98.562 1.00 66.19 269 LEU A CA 1
ATOM 1985 C C . LEU A 1 269 ? -60.448 -23.405 99.670 1.00 66.19 269 LEU A C 1
ATOM 1987 O O . LEU A 1 269 ? -59.392 -22.787 99.527 1.00 66.19 269 LEU A O 1
ATOM 1991 N N . GLY A 1 270 ? -60.733 -24.108 100.762 1.00 64.69 270 GLY A N 1
ATOM 1992 C CA . GLY A 1 270 ? -59.711 -24.563 101.692 1.00 64.69 270 GLY A CA 1
ATOM 1993 C C . GLY A 1 270 ? -58.763 -25.548 101.010 1.00 64.69 270 GLY A C 1
ATOM 1994 O O . GLY A 1 270 ? -58.990 -25.970 99.872 1.00 64.69 270 GLY A O 1
ATOM 1995 N N . ASP A 1 271 ? -57.708 -25.931 101.720 1.00 69.06 271 ASP A N 1
ATOM 1996 C CA . ASP A 1 271 ? -56.760 -26.972 101.298 1.00 69.06 271 ASP A CA 1
ATOM 1997 C C . ASP A 1 271 ? -57.456 -28.272 100.847 1.00 69.06 271 ASP A C 1
ATOM 1999 O O . ASP A 1 271 ? -57.058 -28.867 99.846 1.00 69.06 271 ASP A O 1
ATOM 2003 N N . ASP A 1 272 ? -58.563 -28.627 101.499 1.00 71.44 272 ASP A N 1
ATOM 2004 C CA . ASP A 1 272 ? -59.379 -29.810 101.208 1.00 71.44 272 ASP A CA 1
ATOM 2005 C C . ASP A 1 272 ? -60.556 -29.555 100.247 1.00 71.44 272 ASP A C 1
ATOM 2007 O O . ASP A 1 272 ? -61.538 -30.298 100.230 1.00 71.44 272 ASP A O 1
ATOM 2011 N N . SER A 1 273 ? -60.505 -28.504 99.424 1.00 74.06 273 SER A N 1
ATOM 2012 C CA . SER A 1 273 ? -61.606 -28.158 98.504 1.00 74.06 273 SER A CA 1
ATOM 2013 C C . SER A 1 273 ? -62.937 -27.815 99.199 1.00 74.06 273 SER A C 1
ATOM 2015 O O . SER A 1 273 ? -64.000 -27.844 98.574 1.00 74.06 273 SER A O 1
ATOM 2017 N N . THR A 1 274 ? -62.900 -27.463 100.487 1.00 70.06 274 THR A N 1
ATOM 2018 C CA . THR A 1 274 ? -64.062 -26.967 101.234 1.00 70.06 274 THR A CA 1
ATOM 2019 C C . THR A 1 274 ? -64.345 -25.524 100.841 1.00 70.06 274 THR A C 1
ATOM 2021 O O . THR A 1 274 ? -63.449 -24.690 100.828 1.00 70.06 274 THR A O 1
ATOM 2024 N N . VAL A 1 275 ? -65.587 -25.194 100.495 1.00 69.38 275 VAL A N 1
ATOM 2025 C CA . VAL A 1 275 ? -65.954 -23.810 100.160 1.00 69.38 275 VAL A CA 1
ATOM 2026 C C . VAL A 1 275 ? -65.898 -22.964 101.430 1.00 69.38 275 VAL A C 1
ATOM 2028 O O . VAL A 1 275 ? -66.820 -23.036 102.227 1.00 69.38 275 VAL A O 1
ATOM 2031 N N . LEU A 1 276 ? -64.844 -22.171 101.632 1.00 66.50 276 LEU A N 1
ATOM 2032 C CA . LEU A 1 276 ? -64.682 -21.304 102.807 1.00 66.50 276 LEU A CA 1
ATOM 2033 C C . LEU A 1 276 ? -65.531 -20.034 102.709 1.00 66.50 276 LEU A C 1
ATOM 2035 O O . LEU A 1 276 ? -66.017 -19.527 103.716 1.00 66.50 276 LEU A O 1
ATOM 2039 N N . VAL A 1 277 ? -65.714 -19.526 101.491 1.00 69.69 277 VAL A N 1
ATOM 2040 C CA . VAL A 1 277 ? -66.585 -18.388 101.188 1.00 69.69 277 VAL A CA 1
ATOM 2041 C C . VAL A 1 277 ? -67.313 -18.694 99.887 1.00 69.69 277 VAL A C 1
ATOM 2043 O O . VAL A 1 277 ? -66.674 -18.856 98.840 1.00 69.69 277 VAL A O 1
ATOM 2046 N N . ASP A 1 278 ? -68.643 -18.772 99.955 1.00 66.00 278 ASP A N 1
ATOM 2047 C CA . ASP A 1 278 ? -69.494 -18.800 98.773 1.00 66.00 278 ASP A CA 1
ATOM 2048 C C . ASP A 1 278 ? -69.634 -17.369 98.257 1.00 66.00 278 ASP A C 1
ATOM 2050 O O . ASP A 1 278 ? -70.477 -16.575 98.679 1.00 66.00 278 ASP A O 1
ATOM 2054 N N . THR A 1 279 ? -68.757 -17.032 97.324 1.00 62.28 279 THR A N 1
ATOM 2055 C CA . THR A 1 279 ? -68.727 -15.729 96.671 1.00 62.28 279 THR A CA 1
ATOM 2056 C C . THR A 1 279 ? -69.860 -15.534 95.664 1.00 62.28 279 THR A C 1
ATOM 2058 O O . THR A 1 279 ? -70.090 -14.398 95.252 1.00 62.28 279 THR A O 1
ATOM 2061 N N . ALA A 1 280 ? -70.602 -16.586 95.287 1.00 65.12 280 ALA A N 1
ATOM 2062 C CA . ALA A 1 280 ? -71.772 -16.471 94.418 1.00 65.12 280 ALA A CA 1
ATOM 2063 C C . ALA A 1 280 ? -72.998 -15.957 95.186 1.00 65.12 280 ALA A C 1
ATOM 2065 O O . ALA A 1 280 ? -73.750 -15.143 94.651 1.00 65.12 280 ALA A O 1
ATOM 2066 N N . ASN A 1 281 ? -73.156 -16.377 96.443 1.00 62.62 281 ASN A N 1
ATOM 2067 C CA . ASN A 1 281 ? -74.258 -15.948 97.311 1.00 62.62 281 ASN A CA 1
ATOM 2068 C C . ASN A 1 281 ? -73.838 -14.929 98.385 1.00 62.62 281 ASN A C 1
ATOM 2070 O O . ASN A 1 281 ? -74.686 -14.416 99.104 1.00 62.62 281 ASN A O 1
ATOM 2074 N N . SER A 1 282 ? -72.548 -14.576 98.459 1.00 67.06 282 SER A N 1
ATOM 2075 C CA . SER A 1 282 ? -71.974 -13.735 99.526 1.00 67.06 282 SER A CA 1
ATOM 2076 C C . SER A 1 282 ? -72.206 -14.304 100.933 1.00 67.06 282 SER A C 1
ATOM 2078 O O . SER A 1 282 ? -72.383 -13.556 101.893 1.00 67.06 282 SER A O 1
ATOM 2080 N N . GLU A 1 283 ? -72.196 -15.630 101.058 1.00 67.75 283 GLU A N 1
ATOM 2081 C CA . GLU A 1 283 ? -72.440 -16.347 102.310 1.00 67.75 283 GLU A CA 1
ATOM 2082 C C . GLU A 1 283 ? -71.210 -17.172 102.715 1.00 67.75 283 GLU A C 1
ATOM 2084 O O . GLU A 1 283 ? -70.416 -17.610 101.881 1.00 67.75 283 GLU A O 1
ATOM 2089 N N . ILE A 1 284 ? -71.044 -17.405 104.019 1.00 70.06 284 ILE A N 1
ATOM 2090 C CA . ILE A 1 284 ? -70.135 -18.439 104.529 1.00 70.06 284 ILE A CA 1
ATOM 2091 C C . ILE A 1 284 ? -70.993 -19.694 104.729 1.00 70.06 284 ILE A C 1
ATOM 2093 O O . ILE A 1 284 ? -71.903 -19.656 105.562 1.00 70.06 284 ILE A O 1
ATOM 2097 N N . PRO A 1 285 ? -70.758 -20.795 103.990 1.00 66.06 285 PRO A N 1
ATOM 2098 C CA . PRO A 1 285 ? -71.584 -21.991 104.112 1.00 66.06 285 PRO A CA 1
ATOM 2099 C C . PRO A 1 285 ? -71.574 -22.545 105.541 1.00 66.06 285 PRO A C 1
ATOM 2101 O O . PRO A 1 285 ? -70.524 -22.656 106.170 1.00 66.06 285 PRO A O 1
ATOM 2104 N N . TYR A 1 286 ? -72.740 -22.965 106.039 1.00 59.97 286 TYR A N 1
ATOM 2105 C CA . TYR A 1 286 ? -72.911 -23.464 107.414 1.00 59.97 286 TYR A CA 1
ATOM 2106 C C . TYR A 1 286 ? -71.967 -24.627 107.771 1.00 59.97 286 TYR A C 1
ATOM 2108 O O . TYR A 1 286 ? -71.526 -24.738 108.909 1.00 59.97 286 TYR A O 1
ATOM 2116 N N . ALA A 1 287 ? -71.601 -25.461 106.793 1.00 60.78 287 ALA A N 1
ATOM 2117 C CA . ALA A 1 287 ? -70.674 -26.580 106.978 1.00 60.78 287 ALA A CA 1
ATOM 2118 C C . ALA A 1 287 ? -69.236 -26.153 107.345 1.00 60.78 287 ALA A C 1
ATOM 2120 O O . ALA A 1 287 ? -68.461 -26.979 107.818 1.00 60.78 287 ALA A O 1
ATOM 2121 N N . VAL A 1 288 ? -68.876 -24.883 107.130 1.00 60.53 288 VAL A N 1
ATOM 2122 C CA . VAL A 1 288 ? -67.540 -24.335 107.421 1.00 60.53 288 VAL A CA 1
ATOM 2123 C C . VAL A 1 288 ? -67.400 -23.958 108.892 1.00 60.53 288 VAL A C 1
ATOM 2125 O O . VAL A 1 288 ? -66.294 -23.979 109.429 1.00 60.53 288 VAL A O 1
ATOM 2128 N N . ILE A 1 289 ? -68.508 -23.639 109.570 1.00 63.12 289 ILE A N 1
ATOM 2129 C CA . ILE A 1 289 ? -68.483 -23.279 110.985 1.00 63.12 289 ILE A CA 1
ATOM 2130 C C . ILE A 1 289 ? -68.985 -24.466 111.805 1.00 63.12 289 ILE A C 1
ATOM 2132 O O . ILE A 1 289 ? -70.183 -24.652 112.016 1.00 63.12 289 ILE A O 1
ATOM 2136 N N . ASN A 1 290 ? -68.048 -25.292 112.269 1.00 65.06 290 ASN A N 1
ATOM 2137 C CA . ASN A 1 290 ? -68.362 -26.379 113.185 1.00 65.06 290 ASN A CA 1
ATOM 2138 C C . ASN A 1 290 ? -68.754 -25.804 114.558 1.00 65.06 290 ASN A C 1
ATOM 2140 O O . ASN A 1 290 ? -67.903 -25.372 115.334 1.00 65.06 290 ASN A O 1
ATOM 2144 N N . PHE A 1 291 ? -70.056 -25.789 114.840 1.00 70.12 291 PHE A N 1
ATOM 2145 C CA . PHE A 1 291 ? -70.619 -25.385 116.131 1.00 70.12 291 PHE A CA 1
ATOM 2146 C C . PHE A 1 291 ? -70.902 -26.578 117.062 1.00 70.12 291 PHE A C 1
ATOM 2148 O O . PHE A 1 291 ? -71.588 -26.411 118.080 1.00 70.12 291 PHE A O 1
ATOM 2155 N N . ASP A 1 292 ? -70.431 -27.780 116.721 1.00 67.56 292 ASP A N 1
ATOM 2156 C CA . ASP A 1 292 ? -70.576 -28.961 117.569 1.00 67.56 292 ASP A CA 1
ATOM 2157 C C . ASP A 1 292 ? -69.645 -28.844 118.781 1.00 67.56 292 ASP A C 1
ATOM 2159 O O . ASP A 1 292 ? -68.458 -28.542 118.665 1.00 67.56 292 ASP A O 1
ATOM 2163 N N . GLY A 1 293 ? -70.202 -29.054 119.976 1.00 71.38 293 GLY A N 1
ATOM 2164 C CA . GLY A 1 293 ? -69.483 -28.908 121.246 1.00 71.38 293 GLY A CA 1
ATOM 2165 C C . GLY A 1 293 ? -69.665 -27.559 121.952 1.00 71.38 293 GLY A C 1
ATOM 2166 O O . GLY A 1 293 ? -69.174 -27.405 123.070 1.00 71.38 293 GLY A O 1
ATOM 2167 N N . LEU A 1 294 ? -70.406 -26.605 121.373 1.00 82.88 294 LEU A N 1
ATOM 2168 C CA . LEU A 1 294 ? -70.824 -25.407 122.110 1.00 82.88 294 LEU A CA 1
ATOM 2169 C C . LEU A 1 294 ? -71.895 -25.751 123.169 1.00 82.88 294 LEU A C 1
ATOM 2171 O O . LEU A 1 294 ? -72.812 -26.524 122.873 1.00 82.88 294 LEU A O 1
ATOM 2175 N N . PRO A 1 295 ? -71.838 -25.163 124.382 1.00 81.12 295 PRO A N 1
ATOM 2176 C CA . PRO A 1 295 ? -72.852 -25.363 125.419 1.00 81.12 295 PRO A CA 1
ATOM 2177 C C . PRO A 1 295 ? -74.259 -24.998 124.925 1.00 81.12 295 PRO A C 1
ATOM 2179 O O . PRO A 1 295 ? -74.429 -23.984 124.255 1.00 81.12 295 PRO A O 1
ATOM 2182 N N . THR A 1 296 ? -75.289 -25.776 125.272 1.00 86.44 296 THR A N 1
ATOM 2183 C CA . THR A 1 296 ? -76.696 -25.504 124.886 1.00 86.44 296 THR A CA 1
ATOM 2184 C C . THR A 1 296 ? -77.437 -24.589 125.869 1.00 86.44 296 THR A C 1
ATOM 2186 O O . THR A 1 296 ? -78.659 -24.457 125.830 1.00 86.44 296 THR A O 1
ATOM 2189 N N . SER A 1 297 ? -76.699 -23.995 126.797 1.00 83.88 297 SER A N 1
ATOM 2190 C CA . SER A 1 297 ? -77.162 -23.028 127.785 1.00 83.88 297 SER A CA 1
ATOM 2191 C C . SER A 1 297 ? -76.017 -22.077 128.094 1.00 83.88 297 SER A C 1
ATOM 2193 O O . SER A 1 297 ? -74.857 -22.456 127.926 1.00 83.88 297 SER A O 1
ATOM 2195 N N . ASP A 1 298 ? -76.338 -20.874 128.558 1.00 85.88 298 ASP A N 1
ATOM 2196 C CA . ASP A 1 298 ? -75.337 -19.855 128.859 1.00 85.88 298 ASP A CA 1
ATOM 2197 C C . ASP A 1 298 ? -74.279 -20.394 129.848 1.00 85.88 298 ASP A C 1
ATOM 2199 O O . ASP A 1 298 ? -74.641 -20.770 130.968 1.00 85.88 298 ASP A O 1
ATOM 2203 N N . PRO A 1 299 ? -72.991 -20.479 129.459 1.00 85.88 299 PRO A N 1
ATOM 2204 C CA . PRO A 1 299 ? -71.930 -20.979 130.327 1.00 85.88 299 PRO A CA 1
ATOM 2205 C C . PRO A 1 299 ? -71.556 -19.988 131.441 1.00 85.88 299 PRO A C 1
ATOM 2207 O O . PRO A 1 299 ? -70.746 -20.326 132.304 1.00 85.88 299 PRO A O 1
ATOM 2210 N N . GLY A 1 300 ? -72.113 -18.769 131.432 1.00 81.38 300 GLY A N 1
ATOM 2211 C CA . GLY A 1 300 ? -71.913 -17.745 132.462 1.00 81.38 300 GLY A CA 1
ATOM 2212 C C . GLY A 1 300 ? -70.503 -17.150 132.509 1.00 81.38 300 GLY A C 1
ATOM 2213 O O . GLY A 1 300 ? -70.172 -16.436 133.454 1.00 81.38 300 GLY A O 1
ATOM 2214 N N . THR A 1 301 ? -69.661 -17.458 131.518 1.00 84.62 301 THR A N 1
ATOM 2215 C CA . THR A 1 301 ? -68.315 -16.895 131.374 1.00 84.62 301 THR A CA 1
ATOM 2216 C C . THR A 1 301 ? -68.324 -15.900 130.213 1.00 84.62 301 THR A C 1
ATOM 2218 O O . THR A 1 301 ? -68.428 -16.340 129.063 1.00 84.62 301 THR A O 1
ATOM 2221 N N . PRO A 1 302 ? -68.176 -14.586 130.474 1.00 83.81 302 PRO A N 1
ATOM 2222 C CA . PRO A 1 302 ? -68.276 -13.565 129.440 1.00 83.81 302 PRO A CA 1
ATOM 2223 C C . PRO A 1 302 ? -67.350 -13.831 128.249 1.00 83.81 302 PRO A C 1
ATOM 2225 O O . PRO A 1 302 ? -66.163 -14.123 128.413 1.00 83.81 302 PRO A O 1
ATOM 2228 N N . GLY A 1 303 ? -67.900 -13.729 127.040 1.00 79.62 303 GLY A N 1
ATOM 2229 C CA . GLY A 1 303 ? -67.181 -13.937 125.781 1.00 79.62 303 GLY A CA 1
ATOM 2230 C C . GLY A 1 303 ? -67.190 -15.375 125.251 1.00 79.62 303 GLY A C 1
ATOM 2231 O O . GLY A 1 303 ? -66.774 -15.590 124.113 1.00 79.62 303 GLY A O 1
ATOM 2232 N N . GLN A 1 304 ? -67.688 -16.358 126.010 1.00 86.12 304 GLN A N 1
ATOM 2233 C CA . GLN A 1 304 ? -67.860 -17.718 125.491 1.00 86.12 304 GLN A CA 1
ATOM 2234 C C . GLN A 1 304 ? -69.093 -17.833 124.589 1.00 86.12 304 GLN A C 1
ATOM 2236 O O . GLN A 1 304 ? -70.165 -17.315 124.904 1.00 86.12 304 GLN A O 1
ATOM 2241 N N . LEU A 1 305 ? -68.946 -18.547 123.471 1.00 87.12 305 LEU A N 1
ATOM 2242 C CA . LEU A 1 305 ? -70.049 -18.853 122.562 1.00 87.12 305 LEU A CA 1
ATOM 2243 C C . LEU A 1 305 ? -70.888 -20.014 123.107 1.00 87.12 305 LEU A C 1
ATOM 2245 O O . LEU A 1 305 ? -70.353 -20.976 123.653 1.00 87.12 305 LEU A O 1
ATOM 2249 N N . TRP A 1 306 ? -72.202 -19.940 122.931 1.00 85.06 306 TRP A N 1
ATOM 2250 C CA . TRP A 1 306 ? -73.153 -20.982 123.318 1.00 85.06 306 TRP A CA 1
ATOM 2251 C C . TRP A 1 306 ? -74.364 -20.992 122.383 1.00 85.06 306 TRP A C 1
ATOM 2253 O O . TRP A 1 306 ? -74.592 -20.042 121.635 1.00 85.06 306 TRP A O 1
ATOM 2263 N N . ARG A 1 307 ? -75.142 -22.074 122.384 1.00 85.44 307 ARG A N 1
ATOM 2264 C CA . ARG A 1 307 ? -76.309 -22.251 121.510 1.00 85.44 307 ARG A CA 1
ATOM 2265 C C . ARG A 1 307 ? -77.602 -22.041 122.282 1.00 85.44 307 ARG A C 1
ATOM 2267 O O . ARG A 1 307 ? -77.839 -22.701 123.289 1.00 85.44 307 ARG A O 1
ATOM 2274 N N . ASN A 1 308 ? -78.467 -21.174 121.765 1.00 80.12 308 ASN A N 1
ATOM 2275 C CA . ASN A 1 308 ? -79.829 -20.979 122.249 1.00 80.12 308 ASN A CA 1
ATOM 2276 C C . ASN A 1 308 ? -80.811 -21.338 121.128 1.00 80.12 308 ASN A C 1
ATOM 2278 O O . ASN A 1 308 ? -81.131 -20.510 120.276 1.00 80.12 308 ASN A O 1
ATOM 2282 N N . GLY A 1 309 ? -81.233 -22.602 121.090 1.00 77.94 309 GLY A N 1
ATOM 2283 C CA . GLY A 1 309 ? -81.954 -23.144 119.940 1.00 77.94 309 GLY A CA 1
ATOM 2284 C C . GLY A 1 309 ? -81.080 -23.118 118.682 1.00 77.94 309 GLY A C 1
ATOM 2285 O O . GLY A 1 309 ? -79.998 -23.710 118.664 1.00 77.94 309 GLY A O 1
ATOM 2286 N N . ASN A 1 310 ? -81.545 -22.417 117.646 1.00 75.00 310 ASN A N 1
ATOM 2287 C CA . ASN A 1 310 ? -80.829 -22.288 116.373 1.00 75.00 310 ASN A CA 1
ATOM 2288 C C . ASN A 1 310 ? -79.827 -21.122 116.347 1.00 75.00 310 ASN A C 1
ATOM 2290 O O . ASN A 1 310 ? -79.013 -21.061 115.428 1.00 75.00 310 ASN A O 1
ATOM 2294 N N . ASP A 1 311 ? -79.847 -20.244 117.352 1.00 75.31 311 ASP A N 1
ATOM 2295 C CA . ASP A 1 311 ? -78.957 -19.086 117.416 1.00 75.31 311 ASP A CA 1
ATOM 2296 C C . ASP A 1 311 ? -77.670 -19.422 118.176 1.00 75.31 311 ASP A C 1
ATOM 2298 O O . ASP A 1 311 ? -77.697 -20.091 119.215 1.00 75.31 311 ASP A O 1
ATOM 2302 N N . VAL A 1 312 ? -76.539 -18.894 117.705 1.00 81.44 312 VAL A N 1
ATOM 2303 C CA . VAL A 1 312 ? -75.297 -18.838 118.484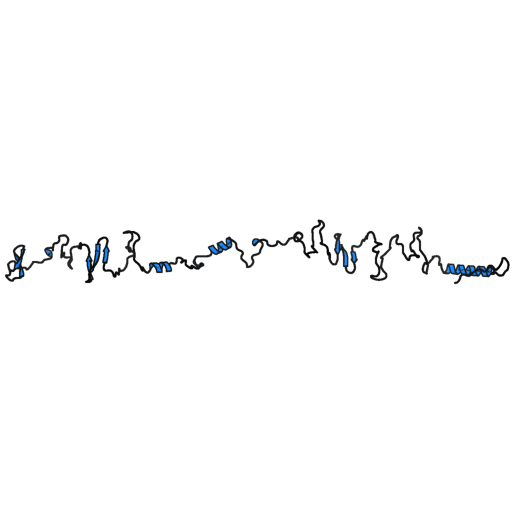 1.00 81.44 312 VAL A CA 1
ATOM 2304 C C . VAL A 1 312 ? -75.260 -17.498 119.212 1.00 81.44 312 VAL A C 1
ATOM 2306 O O . VAL A 1 312 ? -75.375 -16.439 118.597 1.00 81.44 312 VAL A O 1
ATOM 2309 N N . 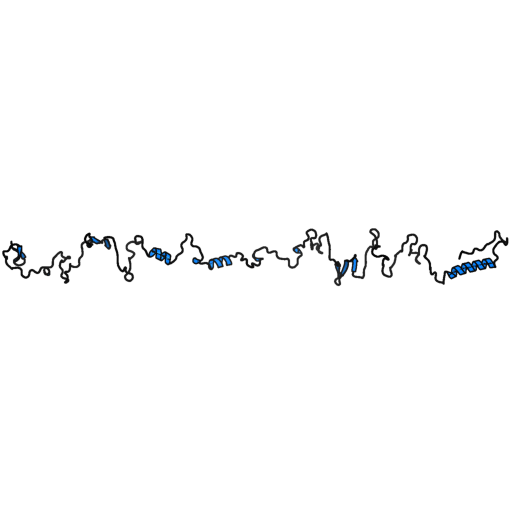LYS A 1 313 ? -75.121 -17.542 120.534 1.00 82.81 313 LYS A N 1
ATOM 2310 C CA . LYS A 1 313 ? -75.050 -16.377 121.415 1.00 82.81 313 LYS A CA 1
ATOM 2311 C C . LYS A 1 313 ? -73.677 -16.296 122.066 1.00 82.81 313 LYS A C 1
ATOM 2313 O O . LYS A 1 313 ? -72.993 -17.303 122.222 1.00 82.81 313 LYS A O 1
ATOM 2318 N N . ILE A 1 314 ? -73.287 -15.089 122.458 1.00 85.81 314 ILE A N 1
ATOM 2319 C CA . ILE A 1 314 ? -72.157 -14.856 123.356 1.00 85.81 314 ILE A CA 1
ATOM 2320 C C . ILE A 1 314 ? -72.715 -14.733 124.771 1.00 85.81 314 ILE A C 1
ATOM 2322 O O . ILE A 1 314 ? -73.697 -14.026 124.992 1.00 85.81 314 ILE A O 1
ATOM 2326 N N . SER A 1 315 ? -72.105 -15.456 125.703 1.00 84.75 315 SER A N 1
ATOM 2327 C CA . SER A 1 315 ? -72.305 -15.274 127.136 1.00 84.75 315 SER A CA 1
ATOM 2328 C C . SER A 1 315 ? -71.877 -13.854 127.493 1.00 84.75 315 SER A C 1
ATOM 2330 O O . SER A 1 315 ? -70.762 -13.438 127.157 1.00 84.75 315 SER A O 1
ATOM 2332 N N . VAL A 1 316 ? -72.799 -13.102 128.084 1.00 80.62 316 VAL A N 1
ATOM 2333 C CA . VAL A 1 316 ? -72.597 -11.719 128.536 1.00 80.62 316 VAL A CA 1
ATOM 2334 C C . VAL A 1 316 ? -72.327 -11.684 130.026 1.00 80.62 316 VAL A C 1
ATOM 2336 O O . VAL A 1 316 ? -73.015 -12.417 130.765 1.00 80.62 316 VAL A O 1
#

Radius of gyration: 80.87 Å; Cα contacts (8 Å, |Δi|>4): 253; chains: 1; bounding box: 152×52×223 Å

pLDDT: mean 86.15, std 9.79, range [56.72, 96.75]